Protein AF-A0A7X3VUR3-F1 (afdb_monomer)

Structure (mmCIF, N/CA/C/O backbone):
data_AF-A0A7X3VUR3-F1
#
_entry.id   AF-A0A7X3VUR3-F1
#
loop_
_atom_site.group_PDB
_atom_site.id
_atom_site.type_symbol
_atom_site.label_atom_id
_atom_site.label_alt_id
_atom_site.label_comp_id
_atom_site.label_asym_id
_atom_site.label_entity_id
_atom_site.label_seq_id
_atom_site.pdbx_PDB_ins_code
_atom_site.Cartn_x
_atom_site.Cartn_y
_atom_site.Cartn_z
_atom_site.occupancy
_atom_site.B_iso_or_equiv
_atom_site.auth_seq_id
_atom_site.auth_comp_id
_atom_site.auth_asym_id
_atom_site.auth_atom_id
_atom_site.pdbx_PDB_model_num
ATOM 1 N N . MET A 1 1 ? 63.011 -52.206 -15.615 1.00 34.56 1 MET A N 1
ATOM 2 C CA . MET A 1 1 ? 63.400 -51.463 -14.399 1.00 34.56 1 MET A CA 1
ATOM 3 C C . MET A 1 1 ? 62.820 -50.058 -14.496 1.00 34.56 1 MET A C 1
ATOM 5 O O . MET A 1 1 ? 63.025 -49.422 -15.518 1.00 34.56 1 MET A O 1
ATOM 9 N N . THR A 1 2 ? 62.086 -49.662 -13.446 1.00 39.53 2 THR A N 1
ATOM 10 C CA . THR A 1 2 ? 61.525 -48.331 -13.094 1.00 39.53 2 THR A CA 1
ATOM 11 C C . THR A 1 2 ? 60.454 -47.672 -13.995 1.00 39.53 2 THR A C 1
ATOM 13 O O . THR A 1 2 ? 60.721 -47.407 -15.163 1.00 39.53 2 THR A O 1
ATOM 16 N N . PRO A 1 3 ? 59.258 -47.347 -13.442 1.00 39.81 3 PRO A N 1
ATOM 17 C CA . PRO A 1 3 ? 58.180 -46.644 -14.137 1.00 39.81 3 PRO A CA 1
ATOM 18 C C . PRO A 1 3 ? 58.308 -45.120 -13.973 1.00 39.81 3 PRO A C 1
ATOM 20 O O . PRO A 1 3 ? 58.557 -44.622 -12.875 1.00 39.81 3 PRO A O 1
ATOM 23 N N . ALA A 1 4 ? 58.099 -44.366 -15.052 1.00 40.00 4 ALA A N 1
ATOM 24 C CA . ALA A 1 4 ? 58.041 -42.910 -15.008 1.00 40.00 4 ALA A CA 1
ATOM 25 C C . ALA A 1 4 ? 56.585 -42.429 -14.892 1.00 40.00 4 ALA A C 1
ATOM 27 O O . ALA A 1 4 ? 55.833 -42.419 -15.859 1.00 40.00 4 ALA A O 1
ATOM 28 N N . SER A 1 5 ? 56.244 -42.006 -13.674 1.00 42.56 5 SER A N 1
ATOM 29 C CA . SER A 1 5 ? 55.477 -40.794 -13.366 1.00 42.56 5 SER A CA 1
ATOM 30 C C . SER A 1 5 ? 54.080 -40.634 -13.989 1.00 42.56 5 SER A C 1
ATOM 32 O O . SER A 1 5 ? 53.870 -39.938 -14.981 1.00 42.56 5 SER A O 1
ATOM 34 N N . ALA A 1 6 ? 53.087 -41.170 -13.278 1.00 46.34 6 ALA A N 1
ATOM 35 C CA . ALA A 1 6 ? 51.713 -40.687 -13.302 1.00 46.34 6 ALA A CA 1
ATOM 36 C C . ALA A 1 6 ? 51.652 -39.244 -12.757 1.00 46.34 6 ALA A C 1
ATOM 38 O O . ALA A 1 6 ? 51.470 -39.033 -11.561 1.00 46.34 6 ALA A O 1
ATOM 39 N N . ARG A 1 7 ? 51.855 -38.234 -13.613 1.00 43.59 7 ARG A N 1
ATOM 40 C CA . ARG A 1 7 ? 51.691 -36.811 -13.238 1.00 43.59 7 ARG A CA 1
ATOM 41 C C . ARG A 1 7 ? 51.000 -35.935 -14.289 1.00 43.59 7 ARG A C 1
ATOM 43 O O . ARG A 1 7 ? 50.952 -34.723 -14.119 1.00 43.59 7 ARG A O 1
ATOM 50 N N . THR A 1 8 ? 50.391 -36.521 -15.320 1.00 46.69 8 THR A N 1
ATOM 51 C CA . THR A 1 8 ? 49.885 -35.760 -16.484 1.00 46.69 8 THR A CA 1
ATOM 52 C C . THR A 1 8 ? 48.369 -35.866 -16.694 1.00 46.69 8 THR A C 1
ATOM 54 O O . THR A 1 8 ? 47.903 -35.823 -17.824 1.00 46.69 8 THR A O 1
ATOM 57 N N . VAL A 1 9 ? 47.570 -36.014 -15.629 1.00 46.22 9 VAL A N 1
ATOM 58 C CA . VAL A 1 9 ? 46.089 -36.044 -15.752 1.00 46.22 9 VAL A CA 1
ATOM 59 C C . VAL A 1 9 ? 45.383 -34.968 -14.911 1.00 46.22 9 VAL A C 1
ATOM 61 O O . VAL A 1 9 ? 44.194 -34.736 -15.079 1.00 46.22 9 VAL A O 1
ATOM 64 N N . LEU A 1 10 ? 46.097 -34.212 -14.070 1.00 43.47 10 LEU A N 1
ATOM 65 C CA . LEU A 1 10 ? 45.467 -33.262 -13.137 1.00 43.47 10 LEU A CA 1
ATOM 66 C C . LEU A 1 10 ? 45.439 -31.789 -13.576 1.00 43.47 10 LEU A C 1
ATOM 68 O O . LEU A 1 10 ? 44.977 -30.953 -12.809 1.00 43.47 10 LEU A O 1
ATOM 72 N N . LEU A 1 11 ? 45.886 -31.450 -14.791 1.00 42.34 11 LEU A N 1
ATOM 73 C CA . LEU A 1 11 ? 45.933 -30.048 -15.245 1.00 42.34 11 LEU A CA 1
ATOM 74 C C . LEU A 1 11 ? 44.812 -29.632 -16.214 1.00 42.34 11 LEU A C 1
ATOM 76 O O . LEU A 1 11 ? 44.701 -28.452 -16.524 1.00 42.34 11 LEU A O 1
ATOM 80 N N . GLY A 1 12 ? 43.974 -30.564 -16.681 1.00 36.22 12 GLY A N 1
ATOM 81 C CA . GLY A 1 12 ? 42.900 -30.268 -17.644 1.00 36.22 12 GLY A CA 1
ATOM 82 C C . GLY A 1 12 ? 41.526 -29.975 -17.030 1.00 36.22 12 GLY A C 1
ATOM 83 O O . GLY A 1 12 ? 40.654 -29.467 -17.723 1.00 36.22 12 GLY A O 1
ATOM 84 N N . ALA A 1 13 ? 41.316 -30.288 -15.747 1.00 42.94 13 ALA A N 1
ATOM 85 C CA . ALA A 1 13 ? 40.008 -30.168 -15.090 1.00 42.94 13 ALA A CA 1
ATOM 86 C C . ALA A 1 13 ? 39.851 -28.905 -14.219 1.00 42.94 13 ALA A C 1
ATOM 88 O O . ALA A 1 13 ? 38.763 -28.643 -13.717 1.00 42.94 13 ALA A O 1
ATOM 89 N N . LEU A 1 14 ? 40.913 -28.106 -14.043 1.00 43.91 14 LEU A N 1
ATOM 90 C CA . LEU A 1 14 ? 40.915 -26.940 -13.145 1.00 43.91 14 LEU A CA 1
ATOM 91 C C . 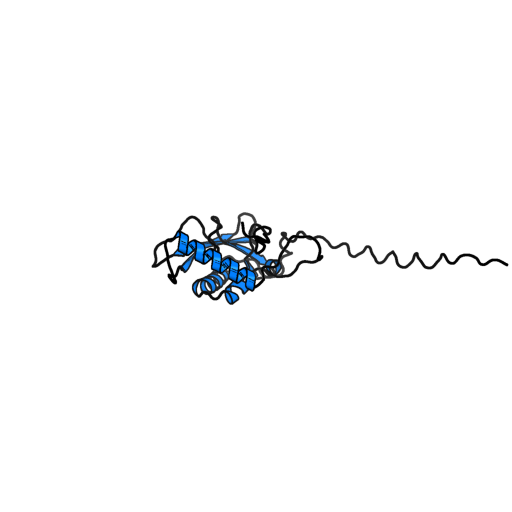LEU A 1 14 ? 40.715 -25.591 -13.864 1.00 43.91 14 LEU A C 1
ATOM 93 O O . LEU A 1 14 ? 40.759 -24.543 -13.233 1.00 43.91 14 LEU A O 1
ATOM 97 N N . THR A 1 15 ? 40.474 -25.593 -15.175 1.00 44.22 15 THR A N 1
ATOM 98 C CA . THR A 1 15 ? 40.220 -24.375 -15.972 1.00 44.22 15 THR A CA 1
ATOM 99 C C . THR A 1 15 ? 38.741 -24.128 -16.284 1.00 44.22 15 THR A C 1
ATOM 101 O O . THR A 1 15 ? 38.413 -23.112 -16.886 1.00 44.22 15 THR A O 1
ATOM 104 N N . LEU A 1 16 ? 37.830 -24.993 -15.823 1.00 43.31 16 LEU A N 1
ATOM 105 C CA . LEU A 1 16 ? 36.372 -24.832 -15.971 1.00 43.31 16 LEU A CA 1
ATOM 106 C C . LEU A 1 16 ? 35.674 -24.239 -14.730 1.00 43.31 16 LEU A C 1
ATOM 108 O O . LEU A 1 16 ? 34.454 -24.126 -14.709 1.00 43.31 16 LEU A O 1
ATOM 112 N N . LEU A 1 17 ? 36.432 -23.832 -13.708 1.00 44.25 17 LEU A N 1
ATOM 113 C CA . LEU A 1 17 ? 35.904 -23.397 -12.405 1.00 44.25 17 LEU A CA 1
ATOM 114 C C . LEU A 1 17 ? 35.985 -21.882 -12.139 1.00 44.25 17 LEU A C 1
ATOM 116 O O . LEU A 1 17 ? 35.732 -21.455 -11.020 1.00 44.25 17 LEU A O 1
ATOM 120 N N . LEU A 1 18 ? 36.309 -21.057 -13.142 1.00 45.16 18 LEU A N 1
ATOM 121 C CA . LEU A 1 18 ? 36.510 -19.606 -12.952 1.00 45.16 18 LEU A CA 1
ATOM 122 C C . LEU A 1 18 ? 35.684 -18.702 -13.885 1.00 45.16 18 LEU A C 1
ATOM 124 O O . LEU A 1 18 ? 35.916 -17.500 -13.922 1.00 45.16 18 LEU A O 1
ATOM 128 N N . ALA A 1 19 ? 34.697 -19.242 -14.609 1.00 39.50 19 ALA A N 1
ATOM 129 C CA . ALA A 1 19 ? 33.803 -18.449 -15.469 1.00 39.50 19 ALA A CA 1
ATOM 130 C C . ALA A 1 19 ? 32.354 -18.362 -14.954 1.00 39.50 19 ALA A C 1
ATOM 132 O O . ALA A 1 19 ? 31.462 -17.954 -15.687 1.00 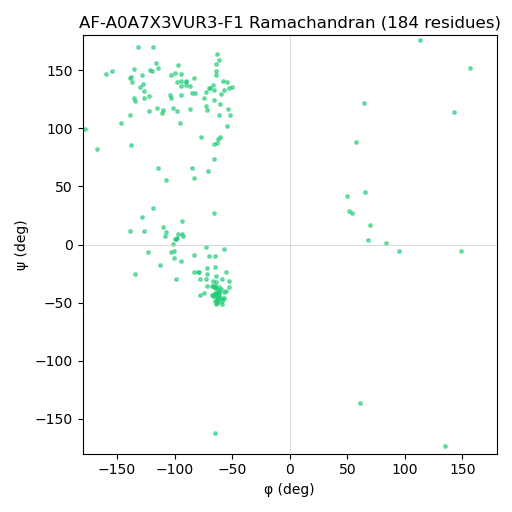39.50 19 ALA A O 1
ATOM 133 N N . ALA A 1 20 ? 32.120 -18.709 -13.688 1.00 40.34 20 ALA A N 1
ATOM 134 C CA . ALA A 1 20 ? 30.932 -18.285 -12.956 1.00 40.34 20 ALA A CA 1
ATOM 135 C C . ALA A 1 20 ? 31.356 -17.229 -11.928 1.00 40.34 20 ALA A C 1
ATOM 137 O O . ALA A 1 20 ? 31.156 -17.387 -10.726 1.00 40.34 20 ALA A O 1
ATOM 138 N N . CYS A 1 21 ? 31.999 -16.158 -12.404 1.00 43.34 21 CYS A N 1
ATOM 139 C CA . CYS A 1 21 ? 31.964 -14.891 -11.688 1.00 43.34 21 CYS A CA 1
ATOM 140 C C . CYS A 1 21 ? 30.496 -14.476 -11.670 1.00 43.34 21 CYS A C 1
ATOM 142 O O . CYS A 1 21 ? 30.013 -13.861 -12.618 1.00 43.34 21 CYS A O 1
ATOM 144 N N . GLY A 1 22 ? 29.778 -14.891 -10.626 1.00 41.19 22 GLY A N 1
ATOM 145 C CA . GLY A 1 22 ? 28.533 -14.249 -10.262 1.00 41.19 22 GLY A CA 1
ATOM 146 C C . GLY A 1 22 ? 28.852 -12.771 -10.156 1.00 41.19 22 GLY A C 1
ATOM 147 O O . GLY A 1 22 ? 29.632 -12.359 -9.296 1.00 41.19 22 GLY A O 1
ATOM 148 N N . THR A 1 23 ? 28.317 -11.986 -11.083 1.00 43.94 23 THR A N 1
ATOM 149 C CA . THR A 1 23 ? 28.081 -10.580 -10.824 1.00 43.94 23 THR A CA 1
ATOM 150 C C . THR A 1 23 ? 27.242 -10.585 -9.559 1.00 43.94 23 THR A C 1
ATOM 152 O O . THR A 1 23 ? 26.077 -10.976 -9.579 1.00 43.94 23 THR A O 1
ATOM 155 N N . GLY A 1 24 ? 27.875 -10.299 -8.422 1.00 44.00 24 GLY A N 1
ATOM 156 C CA . GLY A 1 24 ? 27.165 -9.960 -7.203 1.00 44.00 24 GLY A CA 1
ATOM 157 C C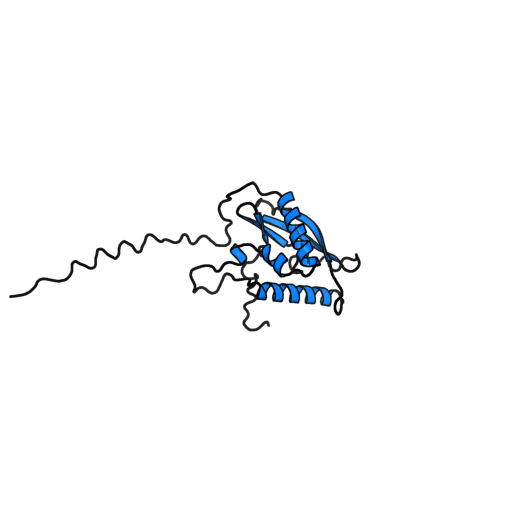 . GLY A 1 24 ? 26.472 -8.640 -7.478 1.00 44.00 24 GLY A C 1
ATOM 158 O O . GLY A 1 24 ? 26.971 -7.594 -7.080 1.00 44.00 24 GLY A O 1
ATOM 159 N N . GLU A 1 25 ? 25.409 -8.682 -8.282 1.00 51.09 25 GLU A N 1
ATOM 160 C CA . GLU A 1 25 ? 24.513 -7.559 -8.457 1.00 51.09 25 GLU A CA 1
ATOM 161 C C . GLU A 1 25 ? 23.941 -7.281 -7.081 1.00 51.09 25 GLU A C 1
ATOM 163 O O . GLU A 1 25 ? 23.371 -8.163 -6.432 1.00 51.09 25 GLU A O 1
ATOM 168 N N . ASP A 1 26 ? 24.182 -6.061 -6.615 1.00 56.81 26 ASP A N 1
ATOM 169 C CA . ASP A 1 26 ? 23.590 -5.568 -5.392 1.00 56.81 26 ASP A CA 1
ATOM 170 C C . ASP A 1 26 ? 22.066 -5.752 -5.509 1.00 56.81 26 ASP A C 1
ATOM 172 O O . ASP A 1 26 ? 21.441 -5.169 -6.403 1.00 56.81 26 ASP A O 1
ATOM 176 N N . PRO A 1 27 ? 21.452 -6.577 -4.642 1.00 54.00 27 PRO A N 1
ATOM 177 C CA . PRO A 1 27 ? 20.041 -6.915 -4.740 1.00 54.00 27 PRO A CA 1
ATOM 178 C C . PRO A 1 27 ? 19.124 -5.711 -4.514 1.00 54.00 27 PRO A C 1
ATOM 180 O O . PRO A 1 27 ? 17.920 -5.836 -4.740 1.00 54.00 27 PRO A O 1
ATOM 183 N N . THR A 1 28 ? 19.664 -4.575 -4.060 1.00 61.09 28 THR A N 1
ATOM 184 C CA . THR A 1 28 ? 18.941 -3.314 -3.896 1.00 61.09 28 THR A CA 1
ATOM 185 C C . THR A 1 28 ? 18.855 -2.519 -5.200 1.00 61.09 28 THR A C 1
ATOM 187 O O . THR A 1 28 ? 17.881 -1.787 -5.388 1.00 61.09 28 THR A O 1
ATOM 190 N N . LEU A 1 29 ? 19.770 -2.727 -6.155 1.00 68.88 29 LEU A N 1
ATOM 191 C CA . LEU A 1 29 ? 19.729 -2.066 -7.459 1.00 68.88 29 LEU A CA 1
ATOM 192 C C . LEU A 1 29 ? 18.560 -2.591 -8.287 1.00 68.88 29 LEU A C 1
ATOM 194 O O . LEU A 1 29 ? 18.308 -3.794 -8.348 1.00 68.88 29 LEU A O 1
ATOM 198 N N . LEU A 1 30 ? 17.814 -1.680 -8.910 1.00 75.25 30 LEU A N 1
ATOM 199 C CA . LEU A 1 30 ? 16.711 -2.061 -9.784 1.00 75.25 30 LEU A CA 1
ATOM 200 C C . LEU A 1 30 ? 17.271 -2.695 -11.066 1.00 75.25 30 LEU A C 1
ATOM 202 O O . LEU A 1 30 ? 18.190 -2.123 -11.655 1.00 75.25 30 LEU A O 1
ATOM 206 N N . PRO A 1 31 ? 16.711 -3.832 -11.523 1.00 74.06 31 PRO A N 1
ATOM 207 C CA . PRO A 1 31 ? 17.161 -4.474 -12.755 1.00 74.06 31 PRO A CA 1
ATOM 208 C C . PRO A 1 31 ? 16.954 -3.540 -13.949 1.00 74.06 31 PRO A C 1
ATOM 210 O O . PRO A 1 31 ? 16.129 -2.621 -13.879 1.00 74.06 31 PRO A O 1
ATOM 213 N N . GLU A 1 32 ? 17.672 -3.771 -15.048 1.00 77.31 32 GLU A N 1
ATOM 214 C CA . GLU A 1 32 ? 17.442 -3.038 -16.297 1.00 77.31 32 GLU A CA 1
ATOM 215 C C . GLU A 1 32 ? 15.960 -3.117 -16.693 1.00 77.31 32 GLU A C 1
ATOM 217 O O . GLU A 1 32 ? 15.322 -4.163 -16.581 1.00 77.31 32 GLU A O 1
ATOM 222 N N . GLN A 1 33 ? 15.380 -1.981 -17.083 1.00 76.06 33 GLN A N 1
ATOM 223 C CA . GLN A 1 33 ? 13.953 -1.913 -17.361 1.00 76.06 33 GLN A CA 1
ATOM 224 C C . GLN A 1 33 ? 13.638 -2.637 -18.666 1.00 76.06 33 GLN A C 1
ATOM 226 O O . GLN A 1 33 ? 14.014 -2.193 -19.749 1.00 76.06 33 GLN A O 1
ATOM 231 N N . THR A 1 34 ? 12.859 -3.707 -18.556 1.00 72.12 34 THR A N 1
ATOM 232 C CA . THR A 1 34 ? 12.233 -4.352 -19.704 1.00 72.12 34 THR A CA 1
ATOM 233 C C . THR A 1 34 ? 10.727 -4.105 -19.631 1.00 72.12 34 THR A C 1
ATOM 235 O O . THR A 1 34 ? 10.068 -4.516 -18.686 1.00 72.12 34 THR A O 1
ATOM 238 N N . GLY A 1 35 ? 10.163 -3.337 -20.567 1.00 77.12 35 GLY A N 1
ATOM 239 C CA . GLY A 1 35 ? 8.726 -3.028 -20.570 1.00 77.12 35 GLY A CA 1
ATOM 240 C C . GLY A 1 35 ? 8.392 -1.555 -20.824 1.00 77.12 35 GLY A C 1
ATOM 241 O O . GLY A 1 35 ? 9.278 -0.773 -21.173 1.00 77.12 35 GLY A O 1
ATOM 242 N N . PRO A 1 36 ? 7.104 -1.179 -20.704 1.00 86.12 36 PRO A N 1
ATOM 243 C CA . PRO A 1 36 ? 6.669 0.204 -20.878 1.00 86.12 36 PRO A CA 1
ATOM 244 C C . PRO A 1 36 ? 7.282 1.128 -19.815 1.00 86.12 36 PRO A C 1
ATOM 246 O O . PRO A 1 36 ? 7.808 0.671 -18.802 1.00 86.12 36 PRO A O 1
ATOM 249 N N . ALA A 1 37 ? 7.239 2.438 -20.062 1.00 88.69 37 ALA A N 1
ATOM 250 C CA . ALA A 1 37 ? 7.688 3.433 -19.091 1.00 88.69 37 ALA A CA 1
ATOM 251 C C . ALA A 1 37 ? 6.806 3.408 -17.824 1.00 88.69 37 ALA A C 1
ATOM 253 O O . ALA A 1 37 ? 5.595 3.182 -17.945 1.00 88.69 37 ALA A O 1
ATOM 254 N N . PRO A 1 38 ? 7.373 3.662 -16.627 1.00 91.38 38 PRO A N 1
ATOM 255 C CA . PRO A 1 38 ? 6.580 3.816 -15.414 1.00 91.38 38 PRO A CA 1
ATOM 256 C C . PRO A 1 38 ? 5.557 4.946 -15.584 1.00 91.38 38 PRO A C 1
ATOM 258 O O . PRO A 1 38 ? 5.846 5.991 -16.164 1.00 91.38 38 PRO A O 1
ATOM 261 N N . SER A 1 39 ? 4.351 4.734 -15.062 1.00 94.25 39 SER A N 1
ATOM 262 C CA . SER A 1 39 ? 3.280 5.732 -15.041 1.00 94.25 39 SER A CA 1
ATOM 263 C C . SER A 1 39 ? 2.711 5.851 -13.633 1.00 94.25 39 SER A C 1
ATOM 265 O O . SER A 1 39 ? 2.443 4.831 -12.990 1.00 94.25 39 SER A O 1
ATOM 267 N N . LEU A 1 40 ? 2.492 7.091 -13.182 1.00 94.75 40 LEU A N 1
ATOM 268 C CA . LEU A 1 40 ? 1.820 7.389 -11.915 1.00 94.75 40 LEU A CA 1
ATOM 269 C C . LEU A 1 40 ? 0.360 6.928 -11.913 1.00 94.75 40 LEU A C 1
ATOM 271 O O . LEU A 1 40 ? -0.137 6.484 -10.887 1.00 94.75 40 LEU A O 1
ATOM 275 N N . GLU A 1 41 ? -0.316 6.962 -13.062 1.00 95.69 41 GLU A N 1
ATOM 276 C CA . GLU A 1 41 ? -1.677 6.429 -13.185 1.00 95.69 41 GLU A CA 1
ATOM 277 C C . GLU A 1 41 ? -1.689 4.910 -12.967 1.00 95.69 41 GLU A C 1
ATOM 279 O O . GLU A 1 41 ? -2.526 4.387 -12.236 1.00 95.69 41 GLU A O 1
ATOM 284 N N . ALA A 1 42 ? -0.710 4.199 -13.538 1.00 95.81 42 ALA A N 1
ATOM 285 C CA . ALA A 1 42 ? -0.567 2.760 -13.333 1.00 95.81 42 ALA A CA 1
ATOM 286 C C . ALA A 1 42 ? -0.206 2.414 -11.879 1.00 95.81 42 ALA A C 1
ATOM 288 O O . ALA A 1 42 ? -0.675 1.401 -11.363 1.00 95.81 42 ALA A O 1
ATOM 289 N N . LEU A 1 43 ? 0.604 3.251 -11.220 1.00 96.81 43 LEU A N 1
ATOM 290 C CA . LEU A 1 43 ? 0.895 3.117 -9.792 1.00 96.81 43 LEU A CA 1
ATOM 291 C C . LEU A 1 43 ? -0.378 3.295 -8.968 1.00 96.81 43 LEU A C 1
ATOM 293 O O . LEU A 1 43 ? -0.694 2.436 -8.153 1.00 96.81 43 LEU A O 1
ATOM 297 N N . ARG A 1 44 ? -1.126 4.373 -9.223 1.00 97.31 44 ARG A N 1
ATOM 298 C CA . ARG A 1 44 ? -2.356 4.690 -8.498 1.00 97.31 44 ARG A CA 1
ATOM 299 C C . ARG A 1 44 ? -3.394 3.582 -8.619 1.00 97.31 44 ARG A C 1
ATOM 301 O O . ARG A 1 44 ? -3.832 3.082 -7.596 1.00 97.31 44 ARG A O 1
ATOM 308 N N . ASN A 1 45 ? -3.702 3.130 -9.836 1.00 97.50 45 ASN A N 1
ATOM 309 C CA . ASN A 1 45 ? -4.682 2.059 -10.049 1.00 97.50 45 ASN A CA 1
ATOM 310 C C . ASN A 1 45 ? -4.303 0.780 -9.289 1.00 97.50 45 ASN A C 1
ATOM 312 O O . ASN A 1 45 ? -5.143 0.119 -8.689 1.00 97.50 45 ASN A O 1
ATOM 316 N N . ARG A 1 46 ? -3.011 0.439 -9.283 1.00 96.88 46 ARG A N 1
ATOM 317 C CA . ARG A 1 46 ? -2.529 -0.738 -8.564 1.00 96.88 46 ARG A CA 1
ATOM 318 C C . ARG A 1 46 ? -2.544 -0.550 -7.046 1.00 96.88 46 ARG A C 1
ATOM 320 O O . ARG A 1 46 ? -2.804 -1.503 -6.314 1.00 96.88 46 ARG A O 1
ATOM 327 N N . ALA A 1 47 ? -2.251 0.655 -6.574 1.00 97.00 47 ALA A N 1
ATOM 328 C CA . ALA A 1 47 ? -2.349 1.003 -5.169 1.00 97.00 47 ALA A CA 1
ATOM 329 C C . ALA A 1 47 ? -3.807 1.000 -4.687 1.00 97.00 47 ALA A C 1
ATOM 331 O O . ALA A 1 47 ? -4.056 0.545 -3.573 1.00 97.00 47 ALA A O 1
ATOM 332 N N . ASP A 1 48 ? -4.765 1.417 -5.519 1.00 97.56 48 ASP A N 1
ATOM 333 C CA . ASP A 1 48 ? -6.201 1.309 -5.234 1.00 97.56 48 ASP A CA 1
ATOM 334 C C . ASP A 1 48 ? -6.603 -0.163 -5.034 1.00 97.56 48 ASP A C 1
ATOM 336 O O . ASP A 1 48 ? -7.241 -0.499 -4.035 1.00 97.56 48 ASP A O 1
ATOM 340 N N . ASP A 1 49 ? -6.152 -1.070 -5.912 1.00 97.69 49 ASP A N 1
ATOM 341 C CA . ASP A 1 49 ? -6.415 -2.512 -5.776 1.00 97.69 49 ASP A CA 1
ATOM 342 C C . ASP A 1 49 ? -5.816 -3.098 -4.481 1.00 97.69 49 ASP A C 1
ATOM 344 O O . ASP A 1 49 ? -6.448 -3.917 -3.803 1.00 97.69 49 ASP A O 1
ATOM 348 N N . ALA A 1 50 ? -4.601 -2.676 -4.117 1.00 96.06 50 ALA A N 1
ATOM 349 C CA . ALA A 1 50 ? -3.955 -3.086 -2.871 1.00 96.06 50 ALA A CA 1
ATOM 350 C C . ALA A 1 50 ? -4.691 -2.534 -1.640 1.00 96.06 50 ALA A C 1
ATOM 352 O O . ALA A 1 50 ? -4.934 -3.266 -0.681 1.00 96.06 50 ALA A O 1
ATOM 353 N N . THR A 1 51 ? -5.101 -1.267 -1.685 1.00 95.69 51 THR A N 1
ATOM 354 C CA . THR A 1 51 ? -5.844 -0.593 -0.609 1.00 95.69 51 THR A CA 1
ATOM 355 C C . THR A 1 51 ? -7.215 -1.229 -0.403 1.00 95.69 51 THR A C 1
ATOM 357 O O . THR A 1 51 ? -7.646 -1.426 0.731 1.00 95.69 51 THR A O 1
ATOM 360 N N . LEU A 1 52 ? -7.883 -1.644 -1.482 1.00 96.38 52 LEU A N 1
ATOM 361 C CA . LEU A 1 52 ? -9.121 -2.413 -1.394 1.00 96.38 52 LEU A CA 1
ATOM 362 C C . LEU A 1 52 ? -8.896 -3.758 -0.691 1.00 96.38 52 LEU A C 1
ATOM 364 O O . LEU A 1 52 ? -9.656 -4.114 0.209 1.00 96.38 52 LEU A O 1
ATOM 368 N N . ALA A 1 53 ? -7.843 -4.495 -1.060 1.00 94.94 53 ALA A N 1
ATOM 369 C CA . ALA A 1 53 ? -7.505 -5.754 -0.398 1.00 94.94 53 ALA A CA 1
ATOM 370 C C . ALA A 1 53 ? -7.184 -5.563 1.097 1.00 94.94 53 ALA A C 1
ATOM 372 O O . ALA A 1 53 ? -7.565 -6.403 1.910 1.00 94.94 53 ALA A O 1
ATOM 373 N N . LEU A 1 54 ? -6.525 -4.458 1.457 1.00 92.19 54 LEU A N 1
ATOM 374 C CA . LEU A 1 54 ? -6.245 -4.067 2.840 1.00 92.19 54 LEU A CA 1
ATOM 375 C C . LEU A 1 54 ? -7.533 -3.771 3.627 1.00 92.19 54 LEU A C 1
ATOM 377 O O . LEU A 1 54 ? -7.751 -4.362 4.680 1.00 92.19 54 LEU A O 1
ATOM 381 N N . ASN A 1 55 ? -8.411 -2.921 3.089 1.00 93.31 55 ASN A N 1
ATOM 382 C CA . ASN A 1 55 ? -9.675 -2.524 3.725 1.00 93.31 55 ASN A CA 1
ATOM 383 C C . ASN A 1 55 ? -10.663 -3.691 3.908 1.00 93.31 55 ASN A C 1
ATOM 385 O O . ASN A 1 55 ? -11.511 -3.671 4.803 1.00 93.31 55 ASN A O 1
ATOM 389 N N . GLU A 1 56 ? -10.572 -4.711 3.055 1.00 92.94 56 GLU A N 1
ATOM 390 C CA . GLU A 1 56 ? -11.408 -5.914 3.109 1.00 92.94 56 GLU A CA 1
ATOM 391 C C . GLU A 1 56 ? -10.767 -7.070 3.897 1.00 92.94 56 GLU A C 1
ATOM 393 O O . GLU A 1 56 ? -11.287 -8.188 3.864 1.00 92.94 56 GLU A O 1
ATOM 398 N N . ASP A 1 57 ? -9.645 -6.828 4.588 1.00 89.56 57 ASP A N 1
ATOM 399 C CA . ASP A 1 57 ? -8.875 -7.839 5.328 1.00 89.56 57 ASP A CA 1
ATOM 400 C C . ASP A 1 57 ? -8.476 -9.053 4.444 1.00 89.56 57 ASP A C 1
ATOM 402 O O . ASP A 1 57 ? -8.286 -10.181 4.916 1.00 89.56 57 ASP A O 1
ATOM 406 N N . ARG A 1 58 ? -8.335 -8.850 3.123 1.00 93.06 58 ARG A N 1
ATOM 407 C CA . ARG A 1 58 ? -7.929 -9.873 2.143 1.00 93.06 58 ARG A CA 1
ATOM 408 C C . ARG A 1 58 ? -6.407 -9.977 2.079 1.00 93.06 58 ARG A C 1
ATOM 410 O O . ARG A 1 58 ? -5.783 -9.720 1.049 1.00 93.06 58 ARG A O 1
ATOM 417 N N . TRP A 1 59 ? -5.796 -10.426 3.175 1.00 89.12 59 TRP A N 1
ATOM 418 C CA . TRP A 1 59 ? -4.334 -10.478 3.344 1.00 89.12 59 TRP A CA 1
ATOM 419 C C . TRP A 1 59 ? -3.595 -11.205 2.217 1.00 89.12 59 TRP A C 1
ATOM 421 O O . TRP A 1 59 ? -2.506 -10.804 1.820 1.00 89.12 59 TRP A O 1
ATOM 431 N N . LEU A 1 60 ? -4.185 -12.271 1.670 1.00 90.62 60 LEU A N 1
ATOM 432 C CA . LEU A 1 60 ? -3.555 -13.039 0.592 1.00 90.62 60 LEU A CA 1
ATOM 433 C C . LEU A 1 60 ? -3.570 -12.303 -0.743 1.00 90.62 60 LEU A C 1
ATOM 435 O O . LEU A 1 60 ? -2.684 -12.519 -1.566 1.00 90.62 60 LEU A O 1
ATOM 439 N N . ASP A 1 61 ? -4.573 -11.456 -0.959 1.00 94.19 61 ASP A N 1
ATOM 440 C CA . ASP A 1 61 ? -4.620 -10.590 -2.127 1.00 94.19 61 ASP A CA 1
ATOM 441 C C . ASP A 1 61 ? -3.629 -9.442 -1.959 1.00 94.19 61 ASP A C 1
ATOM 443 O O . ASP A 1 61 ? -2.853 -9.188 -2.876 1.00 94.19 61 ASP A O 1
ATOM 447 N N . LEU A 1 62 ? -3.547 -8.849 -0.763 1.00 91.75 62 LEU A N 1
ATOM 448 C CA . LEU A 1 62 ? -2.553 -7.821 -0.451 1.00 91.75 62 LEU A CA 1
ATOM 449 C C . LEU A 1 62 ? -1.106 -8.337 -0.607 1.00 91.75 62 LEU A C 1
ATOM 451 O O . LEU A 1 62 ? -0.240 -7.641 -1.137 1.00 91.75 62 LEU A O 1
ATOM 455 N N . TYR A 1 63 ? -0.840 -9.588 -0.222 1.00 90.31 63 TYR A N 1
ATOM 456 C CA . TYR A 1 63 ? 0.480 -10.208 -0.373 1.00 90.31 63 TYR A CA 1
ATOM 457 C C . TYR A 1 63 ? 0.963 -10.259 -1.833 1.00 90.31 63 TYR A C 1
ATOM 459 O O . TYR A 1 63 ? 2.163 -10.164 -2.087 1.00 90.31 63 TYR A O 1
ATOM 467 N N . LYS A 1 64 ? 0.050 -10.347 -2.813 1.00 92.88 64 LYS A N 1
ATOM 468 C CA . LYS A 1 64 ? 0.402 -10.399 -4.245 1.00 92.88 64 LYS A CA 1
ATOM 469 C C . LYS A 1 64 ? 1.057 -9.117 -4.751 1.00 92.88 64 LYS A C 1
ATOM 471 O O . LYS A 1 64 ? 1.717 -9.162 -5.781 1.00 92.88 64 LYS A O 1
ATOM 476 N N . PHE A 1 65 ? 0.896 -7.998 -4.048 1.00 93.00 65 PHE A N 1
ATOM 477 C CA . PHE A 1 65 ? 1.510 -6.723 -4.419 1.00 93.00 65 PHE A CA 1
ATOM 478 C C . PHE A 1 65 ? 2.961 -6.601 -3.940 1.00 93.00 65 PHE A C 1
ATOM 480 O O . PHE A 1 65 ? 3.665 -5.679 -4.355 1.00 93.00 65 PHE A O 1
ATOM 487 N N . LYS A 1 66 ? 3.447 -7.530 -3.104 1.00 88.56 66 LYS A N 1
ATOM 488 C CA . LYS A 1 66 ? 4.855 -7.572 -2.698 1.00 88.56 66 LYS A CA 1
ATOM 489 C C . LYS A 1 66 ? 5.748 -7.908 -3.884 1.00 88.56 66 LYS A C 1
ATOM 491 O O . LYS A 1 66 ? 5.466 -8.820 -4.658 1.00 88.56 66 LYS A O 1
ATOM 496 N N . SER A 1 67 ? 6.863 -7.190 -3.987 1.00 86.62 67 SER A N 1
ATOM 497 C CA . SER A 1 67 ? 7.841 -7.412 -5.048 1.00 86.62 67 SER A CA 1
ATOM 498 C C . SER A 1 67 ? 8.320 -8.863 -5.105 1.00 86.62 67 SER A C 1
ATOM 500 O O . SER A 1 67 ? 8.625 -9.447 -4.060 1.00 86.62 67 SER A O 1
ATOM 502 N N . PRO A 1 68 ? 8.499 -9.435 -6.311 1.00 81.75 68 PRO A N 1
ATOM 503 C CA . PRO A 1 68 ? 9.156 -10.723 -6.493 1.00 81.75 68 PRO A CA 1
ATOM 504 C C . PRO A 1 68 ? 10.533 -10.782 -5.828 1.00 81.75 68 PRO A C 1
ATOM 506 O O . PRO A 1 68 ? 10.939 -11.844 -5.359 1.00 81.75 68 PRO A O 1
ATOM 509 N N . ARG A 1 69 ? 11.242 -9.646 -5.753 1.00 78.75 69 ARG A N 1
ATOM 510 C CA . ARG A 1 69 ? 12.521 -9.539 -5.037 1.00 78.75 69 ARG A CA 1
ATOM 511 C C . ARG A 1 69 ? 12.350 -9.708 -3.533 1.00 78.75 69 ARG A C 1
ATOM 513 O O . ARG A 1 69 ? 13.256 -10.239 -2.911 1.00 78.75 69 ARG A O 1
ATOM 520 N N . SER A 1 70 ? 11.201 -9.299 -2.992 1.00 75.62 70 SER A N 1
ATOM 521 C CA . SER A 1 70 ? 10.871 -9.349 -1.566 1.00 75.62 70 SER A CA 1
ATOM 522 C C . SER A 1 70 ? 10.434 -10.722 -1.055 1.00 75.62 70 SER A C 1
ATOM 524 O O . SER A 1 70 ? 10.545 -11.014 0.139 1.00 75.62 70 SER A O 1
ATOM 526 N N . VAL A 1 71 ? 9.929 -11.567 -1.957 1.00 76.56 71 VAL A N 1
ATOM 527 C CA . VAL A 1 71 ? 9.321 -12.864 -1.613 1.00 76.56 71 VAL A CA 1
ATOM 528 C C . VAL A 1 71 ? 10.119 -14.072 -2.103 1.00 76.56 71 VAL A C 1
ATOM 530 O O . VAL A 1 71 ? 9.897 -15.181 -1.622 1.00 76.56 71 VAL A O 1
ATOM 533 N N . ARG A 1 72 ? 11.045 -13.906 -3.058 1.00 68.62 72 ARG A N 1
ATOM 534 C CA . ARG A 1 72 ? 11.838 -15.027 -3.583 1.00 68.62 72 ARG A CA 1
ATOM 535 C C . ARG A 1 72 ? 13.090 -15.276 -2.731 1.00 68.62 72 ARG A C 1
ATOM 537 O O . ARG A 1 72 ? 13.800 -14.322 -2.416 1.00 68.62 72 ARG A O 1
ATOM 544 N N . PRO A 1 73 ? 13.421 -16.546 -2.425 1.00 60.44 73 PRO A N 1
ATOM 545 C CA . PRO A 1 73 ? 14.695 -16.888 -1.801 1.00 60.44 73 PRO A CA 1
ATOM 546 C C . PRO A 1 73 ? 15.873 -16.399 -2.656 1.00 60.44 73 PRO A C 1
ATOM 548 O O . PRO A 1 73 ? 15.900 -16.649 -3.864 1.00 60.44 73 PRO A O 1
ATOM 551 N N . ARG A 1 74 ? 16.866 -15.747 -2.039 1.00 57.97 74 ARG A N 1
ATOM 552 C CA . ARG A 1 74 ? 18.127 -15.383 -2.705 1.00 57.97 74 ARG A CA 1
ATOM 553 C C . ARG A 1 74 ? 19.207 -16.448 -2.467 1.00 57.97 74 ARG A C 1
ATOM 555 O O . ARG A 1 74 ? 19.318 -17.005 -1.378 1.00 57.97 74 ARG A O 1
ATOM 562 N N . LEU A 1 75 ? 19.998 -16.727 -3.505 1.00 51.03 75 LEU A N 1
ATOM 563 C CA . LEU A 1 75 ? 21.203 -17.571 -3.481 1.00 51.03 75 LEU A CA 1
ATOM 564 C C . LEU A 1 75 ? 22.457 -16.673 -3.403 1.00 51.03 75 LEU A C 1
ATOM 566 O O . LEU A 1 75 ? 22.434 -15.606 -4.016 1.00 51.03 75 LEU A O 1
ATOM 570 N N . PRO A 1 76 ? 23.564 -17.089 -2.746 1.00 48.91 76 PRO A N 1
ATOM 571 C CA . PRO A 1 76 ? 23.822 -18.399 -2.140 1.00 48.91 76 PRO A CA 1
ATOM 572 C C . PRO A 1 76 ? 23.242 -18.562 -0.723 1.00 48.91 76 PRO A C 1
ATOM 574 O O . PRO A 1 76 ? 23.295 -17.653 0.101 1.00 48.91 76 PRO A O 1
ATOM 577 N N . TYR A 1 77 ? 22.747 -19.768 -0.420 1.00 43.31 77 TYR A N 1
ATOM 578 C CA . TYR A 1 77 ? 22.360 -20.179 0.932 1.00 43.31 77 TYR A CA 1
ATOM 579 C C . TYR A 1 77 ? 23.592 -20.141 1.853 1.00 43.31 77 TYR A C 1
ATOM 581 O O . TYR A 1 77 ? 24.504 -20.947 1.675 1.00 43.31 77 TYR A O 1
ATOM 589 N N . GLY A 1 78 ? 23.639 -19.223 2.824 1.00 39.56 78 GLY A N 1
ATOM 590 C CA . GLY A 1 78 ? 24.698 -19.232 3.845 1.00 39.56 78 GLY A CA 1
ATOM 591 C C . GLY A 1 78 ? 25.132 -17.885 4.422 1.00 39.56 78 GLY A C 1
ATOM 592 O O . GLY A 1 78 ? 25.913 -17.886 5.369 1.00 39.56 78 GLY A O 1
ATOM 593 N N . LEU A 1 79 ? 24.638 -16.754 3.911 1.00 45.09 79 LEU A N 1
ATOM 594 C CA . LEU A 1 79 ? 24.805 -15.453 4.566 1.00 45.09 79 LEU A CA 1
ATOM 595 C C . LEU A 1 79 ? 23.483 -15.054 5.250 1.00 45.09 79 LEU A C 1
ATOM 597 O O . LEU A 1 79 ? 22.429 -15.134 4.615 1.00 45.09 79 LEU A O 1
ATOM 601 N N . PRO A 1 80 ? 23.496 -14.689 6.545 1.00 45.00 80 PRO A N 1
ATOM 602 C CA . PRO A 1 80 ? 22.295 -14.281 7.262 1.00 45.00 80 PRO A CA 1
ATOM 603 C C . PRO A 1 80 ? 21.943 -12.844 6.866 1.00 45.00 80 PRO A C 1
ATOM 605 O O . PRO A 1 80 ? 22.504 -11.919 7.434 1.00 45.00 80 PRO A O 1
ATOM 608 N N . ALA A 1 81 ? 21.093 -12.707 5.843 1.00 49.53 81 ALA A N 1
ATOM 609 C CA . ALA A 1 81 ? 20.434 -11.505 5.293 1.00 49.53 81 ALA A CA 1
ATOM 610 C C . ALA A 1 81 ? 20.423 -11.750 3.773 1.00 49.53 81 ALA A C 1
ATOM 612 O O . ALA A 1 81 ? 21.476 -11.915 3.174 1.00 49.53 81 ALA A O 1
ATOM 613 N N . VAL A 1 82 ? 19.337 -11.934 3.030 1.00 50.97 82 VAL A N 1
ATOM 614 C CA . VAL A 1 82 ? 18.194 -11.049 2.799 1.00 50.97 82 VAL A CA 1
ATOM 615 C C . VAL A 1 82 ? 17.273 -11.905 1.897 1.00 50.97 82 VAL A C 1
ATOM 617 O O . VAL A 1 82 ? 17.610 -12.147 0.740 1.00 50.97 82 VAL A O 1
ATOM 620 N N . GLN A 1 83 ? 16.221 -12.593 2.342 1.00 56.50 83 GLN A N 1
ATOM 621 C CA . GLN A 1 83 ? 14.840 -12.124 2.531 1.00 56.50 83 GLN A CA 1
ATOM 622 C C . GLN A 1 83 ? 13.944 -13.371 2.476 1.00 56.50 83 GLN A C 1
ATOM 624 O O . GLN A 1 83 ? 14.319 -14.302 1.770 1.00 56.50 83 GLN A O 1
ATOM 629 N N . LEU A 1 84 ? 12.785 -13.391 3.136 1.00 58.94 84 LEU A N 1
ATOM 630 C CA . LEU A 1 84 ? 11.657 -14.260 2.772 1.00 58.94 84 LEU A CA 1
ATOM 631 C C . LEU A 1 84 ? 10.436 -13.760 3.543 1.00 58.94 84 LEU A C 1
ATOM 633 O O . LEU A 1 84 ? 10.113 -14.272 4.610 1.00 58.94 84 LEU A O 1
ATOM 637 N N . CYS A 1 85 ? 9.769 -12.731 3.021 1.00 70.50 85 CYS A N 1
ATOM 638 C CA . CYS A 1 85 ? 8.431 -12.415 3.499 1.00 70.50 85 CYS A CA 1
ATOM 639 C C . CYS A 1 85 ? 7.520 -13.577 3.116 1.00 70.50 85 CYS A C 1
ATOM 641 O O . CYS A 1 85 ? 6.968 -13.584 2.016 1.00 70.50 85 CYS A O 1
ATOM 643 N N . THR A 1 86 ? 7.445 -14.619 3.946 1.00 78.44 86 THR A N 1
ATOM 644 C CA . THR A 1 86 ? 6.502 -15.710 3.711 1.00 78.44 86 THR A CA 1
ATOM 645 C C . THR A 1 86 ? 5.095 -15.142 3.821 1.00 78.44 86 THR A C 1
ATOM 647 O O . THR A 1 86 ? 4.862 -14.125 4.474 1.00 78.44 86 THR A O 1
ATOM 650 N N . GLN A 1 87 ? 4.143 -15.792 3.166 1.00 85.19 87 GLN A N 1
ATOM 651 C CA . GLN A 1 87 ? 2.740 -15.411 3.274 1.00 85.19 87 GLN A CA 1
ATOM 652 C C . GLN A 1 87 ? 2.279 -15.390 4.742 1.00 85.19 87 GLN A C 1
ATOM 654 O O . GLN A 1 87 ? 1.583 -14.471 5.151 1.00 85.19 87 GLN A O 1
ATOM 659 N N . GLU A 1 88 ? 2.714 -16.363 5.544 1.00 83.38 88 GLU A N 1
ATOM 660 C CA . GLU A 1 88 ? 2.400 -16.455 6.974 1.00 83.38 88 GLU A CA 1
ATOM 661 C C . GLU A 1 88 ? 2.989 -15.286 7.771 1.00 83.38 88 GLU A C 1
ATOM 663 O O . GLU A 1 88 ? 2.258 -14.633 8.513 1.00 83.38 88 GLU A O 1
ATOM 668 N N . GLN A 1 89 ? 4.276 -14.981 7.568 1.00 80.50 89 GLN A N 1
ATOM 669 C CA . GLN A 1 89 ? 4.944 -13.861 8.233 1.00 80.50 89 GLN A CA 1
ATOM 670 C C . GLN A 1 89 ? 4.285 -12.533 7.854 1.00 80.50 89 GLN A C 1
ATOM 672 O O . GLN A 1 89 ? 3.983 -11.717 8.714 1.00 80.50 89 GLN A O 1
ATOM 677 N N . PHE A 1 90 ? 3.970 -12.352 6.570 1.00 83.50 90 PHE A N 1
ATOM 678 C CA . PHE A 1 90 ? 3.280 -11.164 6.086 1.00 83.50 90 PHE A CA 1
ATOM 679 C C . PHE A 1 90 ? 1.922 -10.949 6.766 1.00 83.50 90 PHE A C 1
ATOM 681 O O . PHE A 1 90 ? 1.616 -9.831 7.184 1.00 83.50 90 PHE A O 1
ATOM 688 N N . ILE A 1 91 ? 1.106 -12.005 6.867 1.00 86.00 91 ILE A N 1
ATOM 689 C CA . ILE A 1 91 ? -0.204 -11.938 7.528 1.00 86.00 91 ILE A CA 1
ATOM 690 C C . ILE A 1 91 ? -0.025 -11.587 9.005 1.00 86.00 91 ILE A C 1
ATOM 692 O O . ILE A 1 91 ? -0.747 -10.732 9.517 1.00 86.00 91 ILE A O 1
ATOM 696 N N . PHE A 1 92 ? 0.928 -12.234 9.679 1.00 84.62 92 PHE A N 1
ATOM 697 C CA . PHE A 1 92 ? 1.199 -12.002 11.093 1.00 84.62 92 PHE A CA 1
ATOM 698 C C . PHE A 1 92 ? 1.656 -10.562 11.363 1.00 84.62 92 PHE A C 1
ATOM 700 O O . PHE A 1 92 ? 1.071 -9.892 12.216 1.00 84.62 92 PHE A O 1
ATOM 707 N N . ASP A 1 93 ? 2.637 -10.065 10.609 1.00 80.38 93 ASP A N 1
ATOM 708 C CA . ASP A 1 93 ? 3.192 -8.719 10.779 1.00 80.38 93 ASP A CA 1
ATOM 709 C C .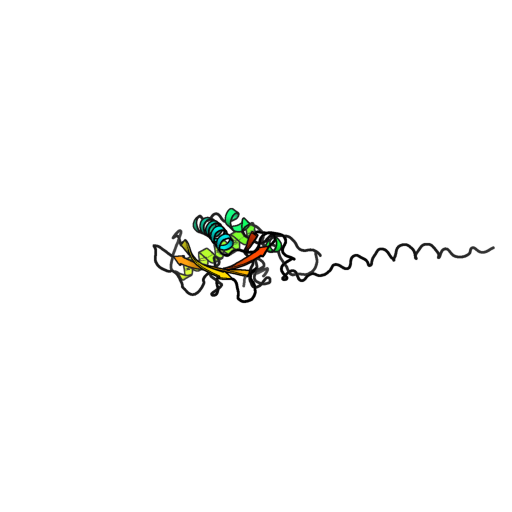 ASP A 1 93 ? 2.139 -7.654 10.475 1.00 80.38 93 ASP A C 1
ATOM 711 O O . ASP A 1 93 ? 1.898 -6.757 11.282 1.00 80.38 93 ASP A O 1
ATOM 715 N N . THR A 1 94 ? 1.450 -7.783 9.337 1.00 81.94 94 THR A N 1
ATOM 716 C CA . THR A 1 94 ? 0.414 -6.824 8.927 1.00 81.94 94 THR A CA 1
ATOM 717 C C . THR A 1 94 ? -0.735 -6.804 9.933 1.00 81.94 94 THR A C 1
ATOM 719 O O . THR A 1 94 ? -1.141 -5.735 10.385 1.00 81.94 94 THR A O 1
ATOM 722 N N . GLY A 1 95 ? -1.224 -7.977 10.352 1.00 83.75 95 GLY A N 1
ATOM 723 C CA . GLY A 1 95 ? -2.304 -8.079 11.332 1.00 83.75 95 GLY A CA 1
ATOM 724 C C . GLY A 1 95 ? -1.921 -7.506 12.699 1.00 83.75 95 GLY A C 1
ATOM 725 O O . GLY A 1 95 ? -2.706 -6.771 13.299 1.00 83.75 95 GLY A O 1
ATOM 726 N N . THR A 1 96 ? -0.703 -7.782 13.174 1.00 83.50 96 THR A N 1
ATOM 727 C CA . THR A 1 96 ? -0.199 -7.262 14.456 1.00 83.50 96 THR A CA 1
ATOM 728 C C . THR A 1 96 ? -0.058 -5.742 14.427 1.00 83.50 96 THR A C 1
ATOM 730 O O . THR A 1 96 ? -0.447 -5.065 15.381 1.00 83.50 96 THR A O 1
ATOM 733 N N . ARG A 1 97 ? 0.440 -5.181 13.321 1.00 83.00 97 ARG A N 1
ATOM 734 C CA . ARG A 1 97 ? 0.596 -3.729 13.159 1.00 83.00 97 ARG A CA 1
ATOM 735 C C . ARG A 1 97 ? -0.750 -3.016 13.078 1.00 83.00 97 ARG A C 1
ATOM 737 O O . ARG A 1 97 ? -0.964 -2.046 13.795 1.00 83.00 97 ARG A O 1
ATOM 744 N N . ILE A 1 98 ? -1.706 -3.558 12.329 1.00 85.25 98 ILE A N 1
ATOM 745 C CA . ILE A 1 98 ? -3.076 -3.026 12.278 1.00 85.25 98 ILE A CA 1
ATOM 746 C C . ILE A 1 98 ? -3.746 -3.077 13.655 1.00 85.25 98 ILE A C 1
ATOM 748 O O . ILE A 1 98 ? -4.392 -2.113 14.066 1.00 85.25 98 ILE A O 1
ATOM 752 N N . ALA A 1 99 ? -3.554 -4.164 14.406 1.00 85.31 99 ALA A N 1
ATOM 753 C CA . ALA A 1 99 ? -4.042 -4.256 15.778 1.00 85.31 99 ALA A CA 1
ATOM 754 C C . ALA A 1 99 ? -3.404 -3.192 16.691 1.00 85.31 99 ALA A C 1
ATOM 756 O O . ALA A 1 99 ? -4.099 -2.595 17.512 1.00 85.31 99 ALA A O 1
ATOM 757 N N . LYS A 1 100 ? -2.105 -2.912 16.522 1.00 84.75 100 LYS A N 1
ATOM 758 C CA . LYS A 1 100 ? -1.402 -1.844 17.245 1.00 84.75 100 LYS A CA 1
ATOM 759 C C . LYS A 1 100 ? -1.956 -0.461 16.896 1.00 84.75 100 LYS A C 1
ATOM 761 O O . LYS A 1 100 ? -2.212 0.310 17.813 1.00 84.75 100 LYS A O 1
ATOM 766 N N . ILE A 1 101 ? -2.188 -0.165 15.615 1.00 85.56 101 ILE A N 1
ATOM 767 C CA . ILE A 1 101 ? -2.787 1.106 15.168 1.00 85.56 101 ILE A CA 1
ATOM 768 C C . ILE A 1 101 ? -4.163 1.296 15.810 1.00 85.56 101 ILE A C 1
ATOM 770 O O . ILE A 1 101 ? -4.418 2.334 16.415 1.00 85.56 101 ILE A O 1
ATOM 774 N N . ARG A 1 102 ? -5.022 0.268 15.765 1.00 86.38 102 ARG A N 1
ATOM 775 C CA . ARG A 1 102 ? -6.339 0.299 16.425 1.00 86.38 102 ARG A CA 1
ATOM 776 C C . ARG A 1 102 ? -6.210 0.585 17.922 1.00 86.38 102 ARG A C 1
ATOM 778 O O . ARG A 1 102 ? -6.895 1.462 18.437 1.00 86.38 102 ARG A O 1
ATOM 785 N N . ALA A 1 103 ? -5.289 -0.093 18.606 1.00 85.94 103 ALA A N 1
ATOM 786 C CA . ALA A 1 103 ? -5.064 0.116 20.033 1.00 85.94 103 ALA A CA 1
ATOM 787 C C . ALA A 1 103 ? -4.570 1.538 20.362 1.00 85.94 103 ALA A C 1
ATOM 789 O O . ALA A 1 103 ? -5.039 2.128 21.334 1.00 85.94 103 ALA A O 1
ATOM 790 N N . LEU A 1 104 ? -3.655 2.099 19.561 1.00 83.31 104 LEU A N 1
ATOM 791 C CA . LEU A 1 104 ? -3.163 3.476 19.721 1.00 83.31 104 LEU A CA 1
ATOM 792 C C . LEU A 1 104 ? -4.267 4.512 19.487 1.00 83.31 104 LEU A C 1
ATOM 794 O O . LEU A 1 104 ? -4.336 5.507 20.203 1.00 83.31 104 LEU A O 1
ATOM 798 N N . ALA A 1 105 ? -5.170 4.227 18.551 1.00 83.31 105 ALA A N 1
ATOM 799 C CA . ALA A 1 105 ? -6.357 5.023 18.268 1.00 83.31 105 ALA A CA 1
ATOM 800 C C . ALA A 1 105 ? -7.460 4.901 19.339 1.00 83.31 105 ALA A C 1
ATOM 802 O O . ALA A 1 105 ? -8.508 5.531 19.225 1.00 83.31 105 ALA A O 1
ATOM 803 N N . GLY A 1 106 ? -7.260 4.078 20.376 1.00 85.94 106 GLY A N 1
ATOM 804 C CA . GLY A 1 106 ? -8.275 3.818 21.398 1.00 85.94 106 GLY A CA 1
ATOM 805 C C . GLY A 1 106 ? -9.466 2.999 20.894 1.00 85.94 106 GLY A C 1
ATOM 806 O O . GLY A 1 106 ? -10.497 2.969 21.565 1.00 85.94 106 GLY A O 1
ATOM 807 N N . LEU A 1 107 ? -9.322 2.332 19.747 1.00 86.00 107 LEU A N 1
ATOM 808 C CA . LEU A 1 107 ? -10.321 1.444 19.162 1.00 86.00 107 LEU A CA 1
ATOM 809 C C . LEU A 1 107 ? -10.169 0.054 19.782 1.00 86.00 107 LEU A C 1
ATOM 811 O O . LEU A 1 107 ? -9.065 -0.501 19.846 1.00 86.00 107 LEU A O 1
ATOM 815 N N . 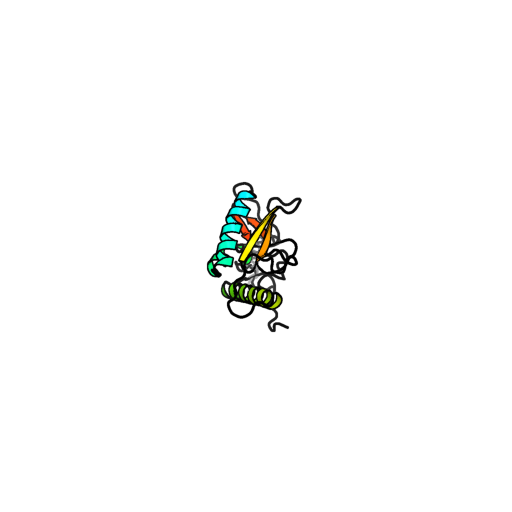TYR A 1 108 ? -11.272 -0.533 20.242 1.00 78.44 108 TYR A N 1
ATOM 816 C CA . TYR A 1 108 ? -11.259 -1.842 20.893 1.00 78.44 108 TYR A CA 1
ATOM 817 C C . TYR A 1 108 ? -12.064 -2.861 20.075 1.00 78.44 108 TYR A C 1
ATOM 819 O O . TYR A 1 108 ? -12.984 -2.529 19.341 1.00 78.44 108 TYR A O 1
ATOM 827 N N . ARG A 1 109 ? -11.771 -4.158 20.243 1.00 73.25 109 ARG A N 1
ATOM 828 C CA . ARG A 1 109 ? -12.487 -5.254 19.550 1.00 73.25 109 ARG A CA 1
ATOM 829 C C . ARG A 1 109 ? -12.362 -5.164 18.013 1.00 73.25 109 ARG A C 1
ATOM 831 O O . ARG A 1 109 ? -11.266 -4.955 17.505 1.00 73.25 109 ARG A O 1
ATOM 838 N N . ASP A 1 110 ? -13.471 -5.375 17.299 1.00 72.50 110 ASP A N 1
ATOM 839 C CA . ASP A 1 110 ? -13.569 -5.519 15.840 1.00 72.50 110 ASP A CA 1
ATOM 840 C C . ASP A 1 110 ? -13.882 -4.185 15.134 1.00 72.50 110 ASP A C 1
ATOM 842 O O . ASP A 1 110 ? -14.405 -4.169 14.017 1.00 72.50 110 ASP A O 1
ATOM 846 N N . GLU A 1 111 ? -13.614 -3.059 15.801 1.00 85.56 111 GLU A N 1
ATOM 847 C CA . GLU A 1 111 ? -13.766 -1.728 15.218 1.00 85.56 111 GLU A CA 1
ATOM 848 C C . GLU A 1 111 ? -12.874 -1.592 13.977 1.00 85.56 111 GLU A C 1
ATOM 850 O O . GLU A 1 111 ? -11.685 -1.935 13.979 1.00 85.56 111 GLU A O 1
ATOM 855 N N . LYS A 1 112 ? -13.484 -1.138 12.879 1.00 87.31 112 LYS A N 1
ATOM 856 C CA . LYS A 1 112 ? -12.823 -1.067 11.579 1.00 87.31 112 LYS A CA 1
ATOM 857 C C . LYS A 1 112 ? -12.145 0.279 11.389 1.00 87.31 112 LYS A C 1
ATOM 859 O O . LYS A 1 112 ? -12.706 1.320 11.721 1.00 87.31 112 LYS A O 1
ATOM 864 N N . ILE A 1 113 ? -10.965 0.217 10.792 1.00 91.19 113 ILE A N 1
ATOM 865 C CA 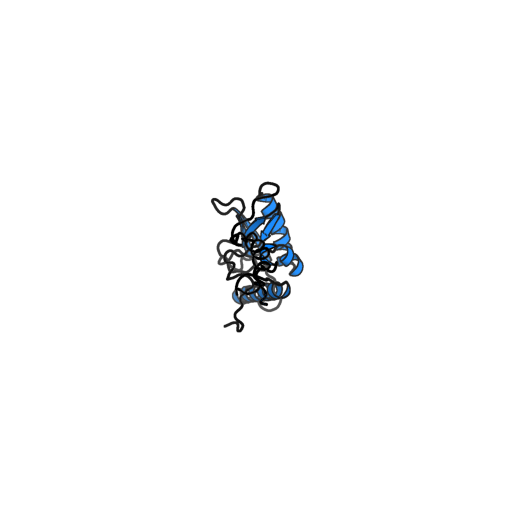. ILE A 1 113 ? -10.269 1.360 10.214 1.00 91.19 113 ILE A CA 1
ATOM 866 C C . ILE A 1 113 ? -10.195 1.160 8.705 1.00 91.19 113 ILE A C 1
ATOM 868 O O . ILE A 1 113 ? -10.217 0.018 8.235 1.00 91.19 113 ILE A O 1
ATOM 872 N N . THR A 1 114 ? -10.136 2.256 7.965 1.00 93.81 114 THR A N 1
ATOM 873 C CA . THR A 1 114 ? -10.041 2.265 6.507 1.00 93.81 114 THR A CA 1
ATOM 874 C C . THR A 1 114 ? -8.872 3.124 6.074 1.00 93.81 114 THR A C 1
ATOM 876 O O . THR A 1 114 ? -8.665 4.204 6.612 1.00 93.81 114 THR A O 1
ATOM 879 N N . TRP A 1 115 ? -8.129 2.656 5.086 1.00 94.62 115 TRP A N 1
ATOM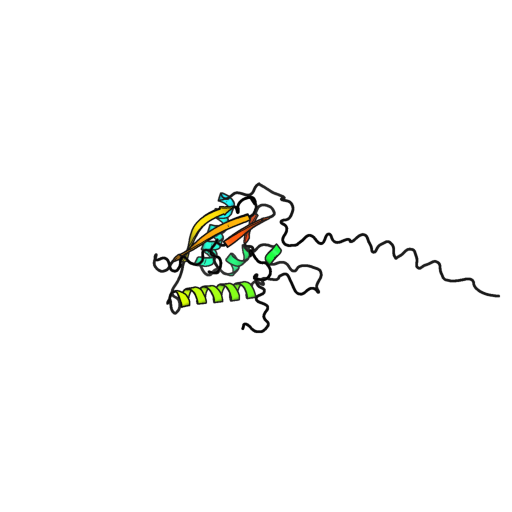 880 C CA . TRP A 1 115 ? -7.075 3.413 4.436 1.00 94.62 115 TRP A CA 1
ATOM 881 C C . TRP A 1 115 ? -7.636 4.095 3.194 1.00 94.62 115 TRP A C 1
ATOM 883 O O . TRP A 1 115 ? -8.349 3.461 2.406 1.00 94.62 115 TRP A O 1
ATOM 893 N N . GLU A 1 116 ? -7.280 5.360 3.002 1.00 95.88 116 GLU A N 1
ATOM 894 C CA . GLU A 1 116 ? -7.600 6.133 1.803 1.00 95.88 116 GLU A CA 1
ATOM 895 C C . GLU A 1 116 ? -6.328 6.736 1.212 1.00 95.88 116 GLU A C 1
ATOM 897 O O . GLU A 1 116 ? -5.525 7.335 1.922 1.00 95.88 116 GLU A O 1
ATOM 902 N N . ILE A 1 117 ? -6.134 6.587 -0.099 1.00 96.88 117 ILE A N 1
ATOM 903 C CA . ILE A 1 117 ? -4.972 7.160 -0.784 1.00 96.88 117 ILE A CA 1
ATOM 904 C C . ILE A 1 117 ? -5.147 8.673 -0.895 1.00 96.88 117 ILE A C 1
ATOM 906 O O . ILE A 1 117 ? -6.065 9.147 -1.569 1.00 96.88 117 ILE A O 1
ATOM 910 N N . VAL A 1 118 ? -4.220 9.421 -0.301 1.00 95.75 118 VAL A N 1
ATOM 911 C CA . VAL A 1 118 ? -4.217 10.890 -0.337 1.00 95.75 118 VAL A CA 1
ATOM 912 C C . VAL A 1 118 ? -3.276 11.457 -1.387 1.00 95.75 118 VAL A C 1
ATOM 914 O O . VAL A 1 118 ? -3.552 12.518 -1.944 1.00 95.75 118 VAL A O 1
ATOM 917 N N . ASP A 1 119 ? -2.188 10.751 -1.696 1.00 95.94 119 ASP A N 1
ATOM 918 C CA . ASP A 1 119 ? -1.211 11.206 -2.679 1.00 95.94 119 ASP A CA 1
ATOM 919 C C . ASP A 1 119 ? -0.445 10.040 -3.317 1.00 95.94 119 ASP A C 1
ATOM 921 O O . ASP A 1 119 ? -0.222 8.996 -2.698 1.00 95.94 119 ASP A O 1
ATOM 925 N N . VAL A 1 120 ? -0.042 10.231 -4.574 1.00 96.38 120 VAL A N 1
ATOM 926 C CA . VAL A 1 120 ? 0.760 9.275 -5.344 1.00 96.38 120 VAL A CA 1
ATOM 927 C C . VAL A 1 120 ? 1.806 10.045 -6.136 1.00 96.38 120 VAL A C 1
ATOM 929 O O . VAL A 1 120 ? 1.490 10.742 -7.103 1.00 96.38 120 VAL A O 1
ATOM 932 N N . THR A 1 121 ? 3.067 9.880 -5.757 1.00 95.06 121 THR A N 1
ATOM 933 C CA . THR A 1 121 ? 4.198 10.609 -6.337 1.00 95.06 121 THR A CA 1
ATOM 934 C C . THR A 1 121 ? 5.339 9.669 -6.705 1.00 95.06 121 THR A C 1
ATOM 936 O O . THR A 1 121 ? 5.334 8.481 -6.387 1.00 95.06 121 THR A O 1
ATOM 939 N N . THR A 1 122 ? 6.330 10.187 -7.428 1.00 92.81 122 THR A N 1
ATOM 940 C CA . THR A 1 122 ? 7.627 9.524 -7.609 1.00 92.81 122 THR A CA 1
ATOM 941 C C . THR A 1 122 ? 8.667 10.184 -6.718 1.00 92.81 122 THR A C 1
ATOM 943 O O . THR A 1 122 ? 8.643 11.404 -6.555 1.00 92.81 122 THR A O 1
ATOM 946 N N . LYS A 1 123 ? 9.628 9.411 -6.202 1.00 85.00 123 LYS A N 1
ATOM 947 C CA . LYS A 1 123 ? 10.769 9.980 -5.472 1.00 85.00 123 LYS A CA 1
ATOM 948 C C . LYS A 1 123 ? 11.605 10.812 -6.450 1.00 85.00 123 LYS A C 1
ATOM 950 O O . LYS A 1 123 ? 11.888 10.353 -7.559 1.00 85.00 123 LYS A O 1
ATOM 955 N N . GLU A 1 124 ? 11.978 12.027 -6.046 1.00 64.31 124 GLU A N 1
ATOM 956 C CA . GLU A 1 124 ? 12.797 12.925 -6.868 1.00 64.31 124 GLU A CA 1
ATOM 957 C C . GLU A 1 124 ? 14.044 12.176 -7.379 1.00 64.31 124 GLU A C 1
ATOM 959 O O . GLU A 1 124 ? 14.646 11.369 -6.664 1.00 64.31 124 GLU A O 1
ATOM 964 N N . ASP A 1 125 ? 14.353 12.366 -8.664 1.00 65.50 125 ASP A N 1
ATOM 965 C CA . ASP A 1 125 ? 15.436 11.711 -9.415 1.00 65.50 125 ASP A CA 1
ATOM 966 C C . ASP A 1 125 ? 15.294 10.201 -9.689 1.00 65.50 125 ASP A C 1
ATOM 968 O O . ASP A 1 125 ? 16.202 9.601 -10.273 1.00 65.50 125 ASP A O 1
ATOM 972 N N . ARG A 1 126 ? 14.179 9.555 -9.307 1.00 78.56 126 ARG A N 1
ATOM 973 C CA . ARG A 1 126 ? 13.960 8.112 -9.533 1.00 78.56 126 ARG A CA 1
ATOM 974 C C . ARG A 1 126 ? 12.531 7.810 -9.994 1.00 78.56 126 ARG A C 1
ATOM 976 O O . ARG A 1 126 ? 11.677 7.411 -9.210 1.00 78.56 126 ARG A O 1
ATOM 983 N N . ASP A 1 127 ? 12.314 7.907 -11.303 1.00 83.75 127 ASP A N 1
ATOM 984 C CA . ASP A 1 127 ? 11.057 7.606 -12.016 1.00 83.75 127 ASP A CA 1
ATOM 985 C C . ASP A 1 127 ? 10.503 6.188 -11.777 1.00 83.75 127 ASP A C 1
ATOM 987 O O . ASP A 1 127 ? 9.305 5.943 -11.904 1.00 83.75 127 ASP A O 1
ATOM 991 N N . ARG A 1 128 ? 11.371 5.250 -11.393 1.00 90.06 128 ARG A N 1
ATOM 992 C CA . ARG A 1 128 ? 11.024 3.861 -11.062 1.00 90.06 128 ARG A CA 1
ATOM 993 C C . ARG A 1 128 ? 10.751 3.617 -9.579 1.00 90.06 128 ARG A C 1
ATOM 995 O O . ARG A 1 128 ? 10.618 2.461 -9.178 1.00 90.06 128 ARG A O 1
ATOM 1002 N N . ILE A 1 129 ? 10.703 4.665 -8.761 1.00 92.12 129 ILE A N 1
ATOM 1003 C CA . ILE A 1 129 ? 10.358 4.590 -7.341 1.00 92.12 129 ILE A CA 1
ATOM 1004 C C . ILE A 1 129 ? 9.161 5.498 -7.092 1.00 92.12 129 ILE A C 1
ATOM 1006 O O . ILE A 1 129 ? 9.256 6.718 -7.203 1.00 92.12 129 ILE A O 1
ATOM 1010 N N . GLY A 1 130 ? 8.049 4.877 -6.725 1.00 93.88 130 GLY A N 1
ATOM 1011 C CA . GLY A 1 130 ? 6.817 5.531 -6.330 1.00 93.88 130 GLY A CA 1
ATOM 1012 C C . GLY A 1 130 ? 6.703 5.642 -4.817 1.00 93.88 130 GLY A C 1
ATOM 1013 O O . GLY A 1 130 ? 7.265 4.830 -4.078 1.00 93.88 130 GLY A O 1
ATOM 1014 N N . VAL A 1 131 ? 5.947 6.633 -4.373 1.00 94.75 131 VAL A N 1
ATOM 1015 C CA . VAL A 1 131 ? 5.500 6.786 -2.993 1.00 94.75 131 VAL A CA 1
ATOM 1016 C C . VAL A 1 131 ? 3.987 6.947 -3.026 1.00 94.75 131 VAL A C 1
ATOM 1018 O O . VAL A 1 131 ? 3.461 7.779 -3.766 1.00 94.75 131 VAL A O 1
ATOM 1021 N N . VAL A 1 132 ? 3.290 6.113 -2.262 1.00 96.06 132 VAL A N 1
ATOM 1022 C CA . VAL A 1 132 ? 1.836 6.161 -2.100 1.00 96.06 132 VAL A CA 1
ATOM 1023 C C . VAL A 1 132 ? 1.551 6.513 -0.651 1.00 96.06 132 VAL A C 1
ATOM 1025 O O . VAL A 1 132 ? 1.896 5.745 0.242 1.00 96.06 132 VAL A O 1
ATOM 1028 N N . ARG A 1 133 ? 0.914 7.657 -0.421 1.00 95.81 133 ARG A N 1
ATOM 1029 C CA . ARG A 1 133 ? 0.503 8.094 0.914 1.00 95.81 133 ARG A CA 1
ATOM 1030 C C . ARG A 1 133 ? -0.939 7.673 1.163 1.00 95.81 133 ARG A C 1
ATOM 1032 O O . ARG A 1 133 ? -1.809 7.954 0.337 1.00 95.81 133 ARG A O 1
ATOM 1039 N N . LEU A 1 134 ? -1.174 7.011 2.289 1.00 95.06 134 LEU A N 1
ATOM 1040 C CA . LEU A 1 134 ? -2.481 6.558 2.743 1.00 95.06 134 LEU A CA 1
ATOM 1041 C C . LEU A 1 134 ? -2.791 7.150 4.112 1.00 95.06 134 LEU A C 1
ATOM 1043 O O . LEU A 1 134 ? -2.016 6.959 5.038 1.00 95.06 134 LEU A O 1
ATOM 1047 N N . ASP A 1 135 ? -3.946 7.779 4.255 1.00 94.81 135 ASP A N 1
ATOM 1048 C CA . ASP A 1 135 ? -4.441 8.224 5.554 1.00 94.81 135 ASP A CA 1
ATOM 1049 C C . ASP A 1 135 ? -5.372 7.164 6.145 1.00 94.81 135 ASP A C 1
ATOM 1051 O O . ASP A 1 135 ? -6.069 6.444 5.421 1.00 94.81 135 ASP A O 1
ATOM 1055 N N . ILE A 1 136 ? -5.364 7.049 7.472 1.00 93.25 136 ILE A N 1
ATOM 1056 C CA . ILE A 1 136 ? -6.126 6.041 8.211 1.00 93.25 136 ILE A CA 1
ATOM 1057 C C . ILE A 1 136 ? -7.349 6.707 8.828 1.00 93.25 136 ILE A C 1
ATOM 1059 O O . ILE A 1 136 ? -7.217 7.668 9.580 1.00 93.25 136 ILE A O 1
ATOM 1063 N N . PHE A 1 137 ? -8.532 6.164 8.569 1.00 93.50 137 PHE A N 1
ATOM 1064 C CA . PHE A 1 137 ? -9.804 6.703 9.032 1.00 93.50 137 PHE A CA 1
ATOM 1065 C C . PHE A 1 137 ? -10.582 5.705 9.887 1.00 93.50 137 PHE A C 1
ATOM 1067 O O . PHE A 1 137 ? -10.513 4.492 9.683 1.00 93.50 137 PHE A O 1
ATOM 1074 N N . HIS A 1 138 ? -11.375 6.229 10.816 1.00 92.38 138 HIS A N 1
ATOM 1075 C CA . HIS A 1 138 ? -12.388 5.506 11.576 1.00 92.38 138 HIS A CA 1
ATOM 1076 C C . HIS A 1 138 ? -13.665 6.346 11.597 1.00 92.38 138 HIS A C 1
ATOM 1078 O O . HIS A 1 138 ? -13.625 7.513 11.964 1.00 92.38 138 HIS A O 1
ATOM 1084 N N . GLU A 1 139 ? -14.788 5.785 11.141 1.00 91.00 139 GLU A N 1
ATOM 1085 C CA . GLU A 1 139 ? -16.073 6.505 11.036 1.00 91.00 139 GLU A CA 1
ATOM 1086 C C . GLU A 1 139 ? -15.993 7.858 10.287 1.00 91.00 139 GLU A C 1
ATOM 1088 O O . GLU A 1 139 ? -16.799 8.760 10.503 1.00 91.00 139 GLU A O 1
ATOM 1093 N N . GLY A 1 140 ? -15.045 7.983 9.350 1.00 89.50 140 GLY A N 1
ATOM 1094 C CA . GLY A 1 140 ? -14.804 9.205 8.574 1.00 89.50 140 GLY A CA 1
ATOM 1095 C C . GLY A 1 140 ? -13.917 10.243 9.270 1.00 89.50 140 GLY A C 1
ATOM 1096 O O . GLY A 1 140 ? -13.660 11.297 8.692 1.00 89.50 140 GLY A O 1
ATOM 1097 N N . GLU A 1 141 ? -13.424 9.954 10.474 1.00 92.00 141 GLU A N 1
ATOM 1098 C CA . GLU A 1 141 ? -12.453 10.781 11.189 1.00 92.00 141 GLU A CA 1
ATOM 1099 C C . GLU A 1 141 ? -11.035 10.242 10.996 1.00 92.00 141 GLU A C 1
ATOM 1101 O O . GLU A 1 141 ? -10.811 9.030 11.004 1.00 92.00 141 GLU A O 1
ATOM 1106 N N . LEU A 1 142 ? -10.073 11.150 10.811 1.00 92.00 142 LEU A N 1
ATOM 1107 C CA . LEU A 1 142 ? -8.661 10.800 10.693 1.00 92.00 142 LEU A CA 1
ATOM 1108 C C . LEU A 1 142 ? -8.163 10.228 12.026 1.00 92.00 142 LEU A C 1
ATOM 1110 O O . LEU A 1 142 ? -8.272 10.872 13.068 1.00 92.00 142 LEU A O 1
ATOM 1114 N N . VAL A 1 143 ? -7.601 9.024 11.975 1.00 89.31 143 VAL A N 1
ATOM 1115 C CA . VAL A 1 143 ? -7.071 8.300 13.135 1.00 89.31 143 VAL A CA 1
ATOM 1116 C C . VAL A 1 143 ? -5.708 8.847 13.550 1.00 89.31 143 VAL A C 1
ATOM 1118 O O . VAL A 1 143 ? -5.433 8.994 14.738 1.00 89.31 143 VAL A O 1
ATOM 1121 N N . THR A 1 144 ? -4.840 9.112 12.577 1.00 85.81 144 THR A N 1
ATOM 1122 C CA . THR A 1 144 ? -3.481 9.611 12.796 1.00 85.81 144 THR A CA 1
ATOM 1123 C C . THR A 1 144 ? -2.949 10.266 11.522 1.00 85.81 144 THR A C 1
ATOM 1125 O O . THR A 1 144 ? -3.287 9.830 10.422 1.00 85.81 144 THR A O 1
ATOM 1128 N N . ASP A 1 145 ? -2.130 11.303 11.687 1.00 86.12 145 ASP A N 1
ATOM 1129 C CA . ASP A 1 145 ? -1.321 11.954 10.651 1.00 86.12 145 ASP A CA 1
ATOM 1130 C C . ASP A 1 145 ? 0.182 11.648 10.806 1.00 86.12 145 ASP A C 1
ATOM 1132 O O . ASP A 1 145 ? 1.007 12.232 10.111 1.00 86.12 145 ASP A O 1
ATOM 1136 N N . GLU A 1 146 ? 0.553 10.742 11.721 1.00 86.06 146 GLU A N 1
ATOM 1137 C CA . GLU A 1 146 ? 1.957 10.404 12.000 1.00 86.06 146 GLU A CA 1
ATOM 1138 C C . GLU A 1 146 ? 2.550 9.470 10.937 1.00 86.06 146 GLU A C 1
ATOM 1140 O O . GLU A 1 146 ? 3.752 9.489 10.675 1.00 86.06 146 GLU A O 1
ATOM 1145 N N . PHE A 1 147 ? 1.710 8.636 10.322 1.00 86.19 147 PHE A N 1
ATOM 1146 C CA . PHE A 1 147 ? 2.134 7.600 9.388 1.00 86.19 147 PHE A CA 1
ATOM 1147 C C . PHE A 1 147 ? 1.192 7.532 8.196 1.00 86.19 147 PHE A C 1
ATOM 1149 O O . PHE A 1 147 ? -0.022 7.656 8.356 1.00 86.19 147 PHE A O 1
ATOM 1156 N N . HIS A 1 148 ? 1.759 7.272 7.016 1.00 88.69 148 HIS A N 1
ATOM 1157 C CA . HIS A 1 148 ? 1.031 7.311 5.751 1.00 88.69 148 HIS A CA 1
ATOM 1158 C C . HIS A 1 148 ? 1.196 6.043 4.897 1.00 88.69 148 HIS A C 1
ATOM 1160 O O . HIS A 1 148 ? 1.067 6.086 3.672 1.00 88.69 148 HIS A O 1
ATOM 1166 N N . ASP A 1 149 ? 1.529 4.906 5.505 1.00 85.50 149 ASP A N 1
ATOM 1167 C CA . ASP A 1 149 ? 1.690 3.615 4.832 1.00 85.50 149 ASP A CA 1
ATOM 1168 C C . ASP A 1 149 ? 0.704 2.560 5.368 1.00 85.50 149 ASP A C 1
ATOM 1170 O O . ASP A 1 149 ? 0.028 2.755 6.380 1.00 85.50 149 ASP A O 1
ATOM 1174 N N . TYR A 1 150 ? 0.600 1.401 4.705 1.00 79.75 150 TYR A N 1
ATOM 1175 C CA . TYR A 1 150 ? -0.345 0.362 5.154 1.00 79.75 150 TYR A CA 1
ATOM 1176 C C . TYR A 1 150 ? 0.078 -0.313 6.470 1.00 79.75 150 TYR A C 1
ATOM 1178 O O . TYR A 1 150 ? -0.699 -1.084 7.037 1.00 79.75 150 TYR A O 1
ATOM 1186 N N . ARG A 1 151 ? 1.306 -0.065 6.951 1.00 76.56 151 ARG A N 1
ATOM 1187 C CA . ARG A 1 151 ? 1.845 -0.634 8.197 1.00 76.56 151 ARG A CA 1
ATOM 1188 C C . ARG A 1 151 ? 1.794 0.341 9.372 1.00 76.56 151 ARG A C 1
ATOM 1190 O O . ARG A 1 151 ? 1.971 -0.122 10.496 1.00 76.56 151 ARG A O 1
ATOM 1197 N N . GLY A 1 152 ? 1.515 1.624 9.132 1.00 76.31 152 GLY A N 1
ATOM 1198 C CA . GLY A 1 152 ? 1.489 2.670 10.153 1.00 76.31 152 GLY A CA 1
ATOM 1199 C C . GLY A 1 152 ? 2.864 2.929 10.765 1.00 76.31 152 GLY A C 1
ATOM 1200 O O . GLY A 1 152 ? 2.990 2.969 11.986 1.00 76.31 152 GLY A O 1
ATOM 1201 N N . GLU A 1 153 ? 3.896 3.019 9.928 1.00 78.06 153 GLU A N 1
ATOM 1202 C CA . GLU A 1 153 ? 5.293 3.194 10.343 1.00 78.06 153 GLU A CA 1
ATOM 1203 C C . GLU A 1 153 ? 6.057 4.251 9.553 1.00 78.06 153 GLU A C 1
ATOM 1205 O O . GLU A 1 153 ? 7.034 4.790 10.071 1.00 78.06 153 GLU A O 1
ATOM 1210 N N . VAL A 1 154 ? 5.651 4.539 8.315 1.00 81.69 154 VAL A N 1
ATOM 1211 C CA . VAL A 1 154 ? 6.419 5.418 7.427 1.00 81.69 154 VAL A CA 1
ATOM 1212 C C . VAL A 1 154 ? 5.674 6.732 7.232 1.00 81.69 154 VAL A C 1
ATOM 1214 O O . VAL A 1 154 ? 4.586 6.760 6.653 1.00 81.69 154 VAL A O 1
ATOM 1217 N N . GLU A 1 155 ? 6.274 7.828 7.696 1.00 86.62 155 GLU A N 1
ATOM 1218 C CA . GLU A 1 155 ? 5.730 9.185 7.557 1.00 86.62 155 GLU A CA 1
ATOM 1219 C C . GLU A 1 155 ? 5.669 9.607 6.081 1.00 86.62 155 GLU A C 1
ATOM 1221 O O . GLU A 1 155 ? 4.723 10.254 5.634 1.00 86.62 155 GLU A O 1
ATOM 1226 N N . GLU A 1 156 ? 6.652 9.215 5.273 1.00 88.12 156 GLU A N 1
ATOM 1227 C CA . GLU A 1 156 ? 6.721 9.595 3.863 1.00 88.12 156 GLU A CA 1
ATOM 1228 C C . GLU A 1 156 ? 5.666 8.888 3.001 1.00 88.12 156 GLU A C 1
ATOM 1230 O O . GLU A 1 156 ? 5.254 9.440 1.978 1.00 88.12 156 GLU A O 1
ATOM 1235 N N . GLY A 1 157 ? 5.193 7.719 3.435 1.00 90.94 157 GLY A N 1
ATOM 1236 C CA . GLY A 1 157 ? 4.245 6.863 2.728 1.00 90.94 157 GLY A CA 1
ATOM 1237 C C . GLY A 1 157 ? 4.846 5.535 2.272 1.00 90.94 157 GLY A C 1
ATOM 1238 O O . GLY A 1 157 ? 6.038 5.263 2.415 1.00 90.94 157 GLY A O 1
ATOM 1239 N N . GLU A 1 158 ? 4.008 4.683 1.691 1.00 91.81 158 GLU A N 1
ATOM 1240 C CA . GLU A 1 158 ? 4.432 3.370 1.228 1.00 91.81 158 GLU A CA 1
ATOM 1241 C C . GLU A 1 158 ? 5.298 3.475 -0.028 1.00 91.81 158 GLU A C 1
ATOM 1243 O O . GLU A 1 158 ? 4.921 4.082 -1.037 1.00 91.81 158 GLU A O 1
ATOM 1248 N N . ARG A 1 159 ? 6.440 2.792 -0.003 1.00 91.44 159 ARG A N 1
ATOM 1249 C CA . ARG A 1 159 ? 7.352 2.720 -1.136 1.00 91.44 159 ARG A CA 1
ATOM 1250 C C . ARG A 1 159 ? 6.916 1.661 -2.151 1.00 91.44 159 ARG A C 1
ATOM 1252 O O . ARG A 1 159 ? 6.746 0.480 -1.844 1.00 91.44 159 ARG A O 1
ATOM 1259 N N . TRP A 1 160 ? 6.874 2.083 -3.409 1.00 93.88 160 TRP A N 1
ATOM 1260 C CA . TRP A 1 160 ? 6.655 1.225 -4.566 1.00 93.88 160 TRP A CA 1
ATOM 1261 C C . TRP A 1 160 ? 7.837 1.290 -5.531 1.00 93.88 160 TRP A C 1
ATOM 1263 O O . TRP A 1 160 ? 8.495 2.319 -5.673 1.00 93.88 160 TRP A O 1
ATOM 1273 N N . VAL A 1 161 ? 8.106 0.199 -6.238 1.00 92.19 161 VAL A N 1
ATOM 1274 C CA . VAL A 1 161 ? 9.155 0.124 -7.258 1.00 92.19 161 VAL A CA 1
ATOM 1275 C C . VAL A 1 161 ? 8.620 -0.418 -8.571 1.00 92.19 161 VAL A C 1
ATOM 1277 O O . VAL A 1 161 ? 7.754 -1.289 -8.587 1.00 92.19 161 VAL A O 1
ATOM 1280 N N . TYR A 1 162 ? 9.157 0.077 -9.679 1.00 93.06 162 TYR A N 1
ATOM 1281 C CA . TYR A 1 162 ? 8.767 -0.352 -11.013 1.00 93.06 162 TYR A CA 1
ATOM 1282 C C . TYR A 1 162 ? 9.739 -1.391 -11.576 1.00 93.06 162 TYR A C 1
ATOM 1284 O O . TYR A 1 162 ? 10.921 -1.103 -11.832 1.00 93.06 162 TYR A O 1
ATOM 1292 N N . ILE A 1 163 ? 9.240 -2.610 -11.777 1.00 89.56 163 ILE A N 1
ATOM 1293 C CA . ILE A 1 163 ? 10.010 -3.764 -12.246 1.00 89.56 163 ILE A CA 1
ATOM 1294 C C . ILE A 1 163 ? 9.205 -4.481 -13.327 1.00 89.56 163 ILE A C 1
ATOM 1296 O O . ILE A 1 163 ? 8.054 -4.849 -13.102 1.00 89.56 163 ILE A O 1
ATOM 1300 N N . ASP A 1 164 ? 9.835 -4.684 -14.484 1.00 88.12 164 ASP A N 1
ATOM 1301 C CA . ASP A 1 164 ? 9.319 -5.486 -15.599 1.00 88.12 164 ASP A CA 1
ATOM 1302 C C . ASP A 1 164 ? 7.879 -5.156 -16.026 1.00 88.12 164 ASP A C 1
ATOM 1304 O O . ASP A 1 164 ? 7.067 -6.038 -16.301 1.00 88.12 164 ASP A O 1
ATOM 1308 N N . GLY A 1 165 ? 7.546 -3.864 -16.083 1.00 90.94 165 GLY A N 1
ATOM 1309 C CA . GLY A 1 165 ? 6.236 -3.403 -16.541 1.00 90.94 165 GLY A CA 1
ATOM 1310 C C . GLY A 1 165 ? 5.210 -3.150 -15.432 1.00 90.94 165 GLY A C 1
ATOM 1311 O O . GLY A 1 165 ? 4.127 -2.641 -15.724 1.00 90.94 165 GLY A O 1
ATOM 1312 N N . GLU A 1 166 ? 5.532 -3.466 -14.177 1.00 93.88 166 GLU A N 1
ATOM 1313 C CA . GLU A 1 166 ? 4.576 -3.471 -13.069 1.00 93.88 166 GLU A CA 1
ATOM 1314 C C . GLU A 1 166 ? 5.146 -2.805 -11.804 1.00 93.88 166 GLU A C 1
ATOM 1316 O O . GLU A 1 166 ? 6.357 -2.785 -11.570 1.00 93.88 166 GLU A O 1
ATOM 1321 N N . TRP A 1 167 ? 4.261 -2.225 -10.991 1.00 95.31 167 TRP A N 1
ATOM 1322 C CA . TRP A 1 167 ? 4.609 -1.598 -9.716 1.00 95.31 167 TRP A CA 1
ATOM 1323 C C . TRP A 1 167 ? 4.531 -2.606 -8.569 1.00 95.31 167 TRP A C 1
ATOM 1325 O O . TRP A 1 167 ? 3.607 -3.410 -8.499 1.00 95.31 167 TRP A O 1
ATOM 1335 N N . TRP A 1 168 ? 5.469 -2.552 -7.633 1.00 93.75 168 TRP A N 1
ATOM 1336 C CA . TRP A 1 168 ? 5.551 -3.502 -6.531 1.00 93.75 168 TRP A CA 1
ATOM 1337 C C . TRP A 1 168 ? 5.862 -2.820 -5.218 1.00 93.75 168 TRP A C 1
ATOM 1339 O O . TRP A 1 168 ? 6.681 -1.912 -5.171 1.00 93.75 168 TRP A O 1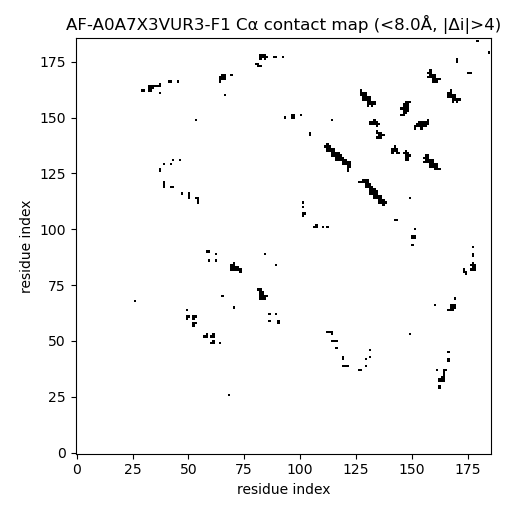
ATOM 1349 N N . ILE A 1 169 ? 5.279 -3.329 -4.146 1.00 90.50 169 ILE A N 1
ATOM 1350 C CA . ILE A 1 169 ? 5.561 -2.883 -2.790 1.00 90.50 169 ILE A CA 1
ATOM 1351 C C . ILE A 1 169 ? 6.928 -3.427 -2.353 1.00 90.50 169 ILE A C 1
ATOM 1353 O O . ILE A 1 169 ? 7.164 -4.647 -2.373 1.00 90.50 169 ILE A O 1
ATOM 1357 N N . GLU A 1 170 ? 7.814 -2.532 -1.916 1.00 82.94 170 GLU A N 1
ATOM 1358 C CA . GLU A 1 170 ? 9.115 -2.867 -1.329 1.00 82.94 170 GLU A CA 1
ATOM 1359 C C . GLU A 1 170 ? 9.385 -2.007 -0.095 1.00 82.94 170 GLU A C 1
ATOM 1361 O O . GLU A 1 170 ? 9.129 -0.807 -0.138 1.00 82.94 170 GLU A O 1
ATOM 1366 N N . PRO A 1 171 ? 9.954 -2.576 0.982 1.00 76.00 171 PRO A N 1
ATOM 1367 C CA . PRO A 1 171 ? 10.397 -1.757 2.101 1.00 76.00 171 PRO A CA 1
ATOM 1368 C C . PRO A 1 171 ? 11.533 -0.826 1.653 1.00 76.00 171 PRO A C 1
ATOM 1370 O O . PRO A 1 171 ? 12.320 -1.167 0.765 1.00 76.00 171 PRO A O 1
ATOM 1373 N N . GLU A 1 172 ? 11.640 0.352 2.267 1.00 72.56 172 GLU A N 1
ATOM 1374 C CA . GLU A 1 172 ? 12.794 1.230 2.041 1.00 72.56 172 GLU A CA 1
ATOM 1375 C C . GLU A 1 172 ? 14.078 0.609 2.598 1.00 72.56 172 GLU A C 1
ATOM 1377 O O . GLU A 1 172 ? 15.093 0.569 1.899 1.00 72.56 172 GLU A O 1
ATOM 1382 N N . ASN A 1 173 ? 14.000 0.049 3.807 1.00 72.06 173 ASN A N 1
ATOM 1383 C CA . ASN A 1 173 ? 15.071 -0.724 4.410 1.00 72.06 173 ASN A CA 1
ATOM 1384 C C . ASN A 1 173 ? 14.789 -2.234 4.295 1.00 72.06 173 ASN A C 1
ATOM 1386 O O . ASN A 1 173 ? 13.819 -2.757 4.839 1.00 72.06 173 ASN A O 1
ATOM 1390 N N . TRP A 1 174 ? 15.658 -2.953 3.583 1.00 67.06 174 TRP A N 1
ATOM 1391 C CA . TRP A 1 174 ? 15.534 -4.402 3.383 1.00 67.06 174 TRP A CA 1
ATOM 1392 C C . TRP A 1 174 ? 15.843 -5.207 4.649 1.00 67.06 174 TRP A C 1
ATOM 1394 O O . TRP A 1 174 ? 15.384 -6.348 4.752 1.00 67.06 174 TRP A O 1
ATOM 1404 N N . ASP A 1 175 ? 16.560 -4.603 5.599 1.00 60.19 175 ASP A N 1
ATOM 1405 C CA . ASP A 1 175 ? 16.870 -5.184 6.907 1.00 60.19 175 ASP A CA 1
ATOM 1406 C C . ASP A 1 175 ? 15.680 -5.072 7.876 1.00 60.19 175 ASP A C 1
ATOM 1408 O O . ASP A 1 175 ? 15.542 -5.899 8.769 1.00 60.19 175 ASP A O 1
ATOM 1412 N N . GLU A 1 176 ? 14.779 -4.111 7.646 1.00 57.31 176 GLU A N 1
ATOM 1413 C CA . GLU A 1 176 ? 13.506 -3.914 8.369 1.00 57.31 176 GLU A CA 1
ATOM 1414 C C . GLU A 1 176 ? 12.305 -4.527 7.622 1.00 57.31 176 GLU A C 1
ATOM 1416 O O . GLU A 1 176 ? 11.140 -4.288 7.950 1.00 57.31 176 GLU A O 1
ATOM 1421 N N . GLY A 1 177 ? 12.572 -5.297 6.558 1.00 56.41 177 GLY A N 1
ATOM 1422 C CA . GLY A 1 177 ? 11.555 -6.080 5.858 1.00 56.41 177 GLY A CA 1
ATOM 1423 C C . GLY A 1 177 ? 10.979 -7.183 6.751 1.00 56.41 177 GLY A C 1
ATOM 1424 O O . GLY A 1 177 ? 11.168 -7.178 7.957 1.00 56.41 177 GLY A O 1
ATOM 1425 N N . CYS A 1 178 ? 10.317 -8.190 6.173 1.00 58.47 178 CYS A N 1
ATOM 1426 C CA . CYS A 1 178 ? 9.696 -9.313 6.912 1.00 58.47 178 CYS A CA 1
ATOM 1427 C C . CYS A 1 178 ? 10.693 -10.255 7.637 1.00 58.47 178 CYS A C 1
ATOM 1429 O O . CYS A 1 178 ? 10.448 -11.448 7.792 1.00 58.47 178 CYS A O 1
ATOM 1431 N N . HIS A 1 179 ? 11.849 -9.714 8.009 1.00 48.28 179 HIS A N 1
ATOM 1432 C CA . HIS A 1 179 ? 12.817 -10.185 8.971 1.00 48.28 179 HIS A CA 1
ATOM 1433 C C . HIS A 1 179 ? 12.877 -9.201 10.147 1.00 48.28 179 HIS A C 1
ATOM 1435 O O . HIS A 1 179 ? 13.943 -8.688 10.467 1.00 48.28 179 HIS A O 1
ATOM 1441 N N . GLU A 1 180 ? 11.799 -9.072 10.918 1.00 42.75 180 GLU A N 1
ATOM 1442 C CA . GLU A 1 180 ? 11.991 -9.006 12.374 1.00 42.75 180 GLU A CA 1
ATOM 1443 C C . GLU A 1 180 ? 12.418 -10.410 12.840 1.00 42.75 180 GLU A C 1
ATOM 1445 O O . GLU A 1 180 ? 11.722 -11.128 13.547 1.00 42.75 180 GLU A O 1
ATOM 1450 N N . ASN A 1 181 ? 13.585 -10.857 12.368 1.00 40.03 181 ASN A N 1
ATOM 1451 C CA . ASN A 1 181 ? 14.239 -12.077 12.813 1.00 40.03 181 ASN A CA 1
ATOM 1452 C C . ASN A 1 181 ? 15.022 -11.744 14.087 1.00 40.03 181 ASN A C 1
ATOM 1454 O O . ASN A 1 181 ? 16.232 -11.945 14.178 1.00 40.03 181 ASN A O 1
ATOM 1458 N N . THR A 1 182 ? 14.329 -11.233 15.101 1.00 37.34 182 THR A N 1
ATOM 1459 C CA . THR A 1 182 ? 14.720 -11.567 16.460 1.00 37.34 182 THR A CA 1
ATOM 1460 C C . THR A 1 182 ? 14.002 -12.869 16.784 1.00 37.34 182 THR A C 1
ATOM 1462 O O . THR A 1 182 ? 12.782 -12.956 16.848 1.00 37.34 182 THR A O 1
ATOM 1465 N N . LEU A 1 183 ? 14.781 -13.928 17.021 1.00 36.75 183 LEU A N 1
ATOM 1466 C CA . LEU A 1 183 ? 14.289 -15.213 17.540 1.00 36.75 183 LEU A CA 1
ATOM 1467 C C . LEU A 1 183 ? 13.547 -15.059 18.896 1.00 36.75 183 LEU A C 1
ATOM 1469 O O . LEU A 1 183 ? 13.034 -16.031 19.443 1.00 36.75 183 LEU A O 1
ATOM 1473 N N . PHE A 1 184 ? 13.517 -13.838 19.434 1.00 34.41 184 PHE A N 1
ATOM 1474 C CA . PHE A 1 184 ? 12.781 -13.363 20.588 1.00 34.41 184 PHE A CA 1
ATOM 1475 C C . PHE A 1 184 ? 12.394 -11.906 20.309 1.00 34.41 184 PHE A C 1
ATOM 1477 O O . PHE A 1 184 ? 13.259 -11.039 20.388 1.00 34.41 184 PHE A O 1
ATOM 1484 N N . GLY A 1 185 ? 11.132 -11.636 19.976 1.00 32.09 185 GLY A N 1
ATOM 1485 C CA . GLY A 1 185 ? 10.602 -10.273 19.913 1.00 32.09 185 GLY A CA 1
ATOM 1486 C C . GLY A 1 185 ? 10.696 -9.584 21.278 1.00 32.09 185 GLY A C 1
ATOM 1487 O O . GLY A 1 185 ? 9.803 -9.740 22.113 1.00 32.09 185 GLY A O 1
ATOM 1488 N N . LEU A 1 186 ? 11.799 -8.865 21.497 1.00 30.77 186 LEU A N 1
ATOM 1489 C CA . LEU A 1 186 ? 12.052 -7.915 22.580 1.00 30.77 186 LEU A CA 1
ATOM 1490 C C . LEU A 1 186 ? 12.768 -6.694 22.009 1.00 30.77 186 LEU A C 1
ATOM 1492 O O . LEU A 1 186 ? 13.754 -6.902 21.264 1.00 30.77 186 LEU A O 1
#

Secondary structure (DSSP, 8-state):
-------SSSSSSSSSSSS-------TTSPPPP-SSPP-HHHHHHHHHHHHHHHHTT-HHHHHTTB-HHHHSPPSSTTSS-S----HHHHHHHHHHHHHHHHHHTT--TT---EEEEEEEEEETTEEEEEEEEEEEEETTEEEESS--STTS--SS-EEEEEETTEEEE--SSSTTSS----SS--

Foldseek 3Di:
DDDDDPDPPPPPPPPVPPPPPPPPPPLPDAPDADADFDDLVQVVVVVVQLLVCLQVVVLVSNVVQADPSAADDDDDPDDPDFHHCDSVLSSVQLVVLVVVLCVLLVHDDPFGKGWDWPDKDADPPDSFKIFTFIFIDGPRDTSDQCGGESRRPHNRHFIWGHHHHHIHTDDPDRCPGSPPPPPDDD

pLDDT: mean 75.53, std 20.13, range [30.77, 97.69]

Radius of gyration: 23.35 Å; Cα contacts (8 Å, |Δi|>4): 238; chains: 1; bounding box: 80×64×44 Å

Solvent-accessible surface area (backbone atoms only — not comparable to full-atom values): 11480 Å² total; per-residue (Å²): 136,86,85,85,74,98,74,87,77,77,79,78,75,72,77,79,77,75,84,78,72,70,77,79,66,60,86,83,61,78,73,85,86,51,68,70,79,80,48,68,67,64,44,47,58,52,48,51,56,39,42,50,22,56,59,67,70,33,54,75,63,36,55,68,45,47,25,70,79,51,50,41,78,58,82,73,87,85,62,99,74,69,58,53,39,42,74,67,55,46,46,51,53,51,51,51,34,53,52,47,53,36,52,75,61,70,47,64,90,89,67,69,64,39,68,43,82,76,46,74,48,59,47,87,99,34,80,49,29,36,30,39,25,26,42,39,26,41,99,86,40,78,63,52,88,72,30,13,24,100,60,64,76,34,61,86,20,34,40,29,35,58,54,72,65,43,70,20,43,46,66,92,49,73,74,74,31,74,49,80,75,49,99,60,93,120

Sequence (186 aa):
MTPASARTVLLGALTLLLAACGTGEDPTLLPEQTGPAPSLEALRNRADDATLALNEDRWLDLYKFKSPRSVRPRLPYGLPAVQLCTQEQFIFDTGTRIAKIRALAGLYRDEKITWEIVDVTTKEDRDRIGVVRLDIFHEGELVTDEFHDYRGEVEEGERWVYIDGEWWIEPENWDEGCHENTLFGL

Nearest PDB structures (foldseek):
  3e99-assembly1_A  TM=4.621E-01  e=4.455E-02  Burkholderia mallei ATCC 23344
  8h2t-as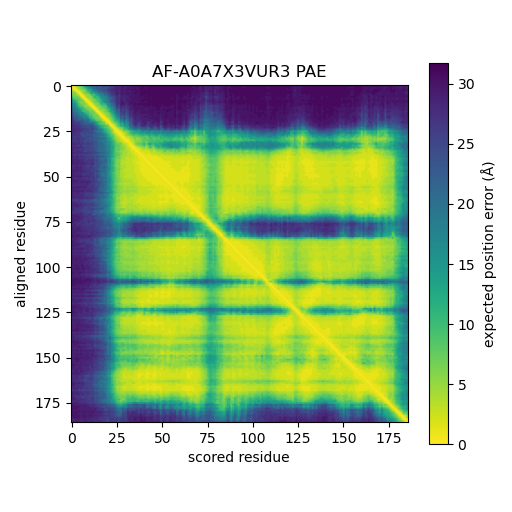sembly1_H  TM=4.591E-01  e=7.704E-02  Variovorax paradoxus
  3nbr-assembly1_A-2  TM=4.553E-01  e=2.168E-01  Comamonas testosteroni
  1eg9-assembly1_B  TM=3.653E-01  e=1.110E-01  Pseudomonas putida

Mean predicted aligned error: 11.92 Å